Protein 7AED (pdb70)

Radius of gyration: 22.15 Å; Cα contacts (8 Å, |Δi|>4): 534; chains: 2; bounding box: 68×48×48 Å

B-factor: mean 45.4, std 14.19, range [24.75, 106.44]

Foldseek 3Di:
DWDDVVLVVQLVQLVFFFFWQPRSLVSQVVAADPQVSVVVVVVCVDCVNVVCTQFKGRKGWDDKDWAADRVQQKIKMKTKMWTKGHPDGPDCVPIDGGHIDIFIKIWGWDDDPNHTHTYDIDGDDDDD/DWDDPVLVVQLVQLVFFFFFQPRSLVSQVVQADPQVSVVVVVVCPPCVNVVCTQFKGRKGWDDKDWAADRVQQKIKMKTKMFTKGHPDGVDNPPIRGRHIDIFIKMWGWDCDDNHTHTYDIDGDDDDPPPDDDPPDDD

Secondary structure (DSSP, 8-state):
----HHHHHHHHHHHH-BSSTTTTHHHHGGGB-HHHHHHHHHHHTSHHHHTTTTTEEEEEEEEEEEEEETTTTEEEEEEEEEEEE-SBTTB-TTPEEEEEEEEEEEEEEEEETTEEEEEEEEE-B---/----HHHHHHHHHHHH-BSSTTTTHHHHGGGB-HHHHHHHHHHHTSHHHHTTTTTEEEEEEEEEEEEEETTTTEEEEEEEEEEEE-SBTTB-TT-EEEEEEEEEEEEEEEEETTEEEEEEEEE-B--TTTS--SSS--

Organism: Enterococcus faecalis (NCBI:txid1351)

Structure (mmCIF, N/CA/C/O backbone):
data_7AED
#
_entry.id   7AED
#
_cell.length_a   124.521
_cell.length_b   124.521
_cell.length_c   66.426
_cell.angle_alpha   90.000
_cell.angle_beta   90.000
_cell.angle_gamma   120.000
#
_symmetry.space_group_name_H-M   'H 3'
#
loop_
_entity.id
_entity.type
_entity.pdbx_description
1 polymer PrgL
2 non-polymer 2-[BIS-(2-HYDROXY-ETHYL)-AMINO]-2-HYDROXYMETHYL-PROPANE-1,3-DIOL
3 water water
#
loop_
_atom_site.group_PDB
_atom_site.id
_atom_site.type_symbol
_atom_site.label_atom_id
_atom_site.label_alt_id
_atom_site.label_comp_id
_atom_site.label_asym_id
_atom_site.label_entity_id
_atom_site.label_seq_id
_atom_site.pdbx_PDB_ins_code
_atom_site.Cartn_x
_atom_site.Cartn_y
_atom_site.Cartn_z
_atom_site.occupancy
_atom_site.B_iso_or_equiv
_atom_site.auth_seq_id
_atom_site.auth_comp_id
_atom_site.auth_asym_id
_atom_site.auth_atom_id
_atom_site.pdbx_PDB_model_num
ATOM 1 N N . GLU A 1 21 ? 12.308 67.288 28.355 1.00 70.38 52 GLU A N 1
ATOM 2 C CA . GLU A 1 21 ? 11.149 66.688 29.016 1.00 79.76 52 GLU A CA 1
ATOM 3 C C . GLU A 1 21 ? 11.534 66.071 30.362 1.00 73.37 52 GLU A C 1
ATOM 4 O O . GLU A 1 21 ? 11.255 66.634 31.421 1.00 70.79 52 GLU A O 1
ATOM 10 N N . GLU A 1 22 ? 12.157 64.901 30.307 1.00 68.31 53 GLU A N 1
ATOM 11 C CA . GLU A 1 22 ? 12.639 64.222 31.497 1.00 60.91 53 GLU A CA 1
ATOM 12 C C . GLU A 1 22 ? 14.101 64.577 31.738 1.00 55.28 53 GLU A C 1
ATOM 13 O O . GLU A 1 22 ? 14.873 64.754 30.790 1.00 51.80 53 GLU A O 1
ATOM 19 N N . LEU A 1 23 ? 14.476 64.689 33.009 1.00 49.10 54 LEU A N 1
ATOM 20 C CA . LEU A 1 23 ? 15.864 64.972 33.358 1.00 45.42 54 LEU A CA 1
ATOM 21 C C . LEU A 1 23 ? 16.697 63.709 33.179 1.00 43.68 54 LEU A C 1
ATOM 22 O O . LEU A 1 23 ? 16.327 62.640 33.670 1.00 48.27 54 LEU A O 1
ATOM 27 N N . THR A 1 24 ? 17.826 63.821 32.486 1.00 44.20 55 THR A N 1
ATOM 28 C CA . THR A 1 24 ? 18.605 62.640 32.152 1.00 40.03 55 THR A CA 1
ATOM 29 C C . THR A 1 24 ? 19.905 62.592 32.942 1.00 42.03 55 THR A C 1
ATOM 30 O O . THR A 1 24 ? 20.410 63.602 33.432 1.00 37.58 55 THR A O 1
ATOM 34 N N . THR A 1 25 ? 20.451 61.388 33.050 1.00 36.98 56 THR A N 1
ATOM 35 C CA . THR A 1 25 ? 21.719 61.231 33.747 1.00 40.08 56 THR A CA 1
ATOM 36 C C . THR A 1 25 ? 22.847 61.989 33.040 1.00 39.60 56 THR A C 1
ATOM 37 O O . THR A 1 25 ? 23.781 62.466 33.697 1.00 35.53 56 THR A O 1
ATOM 41 N N . SER A 1 26 ? 22.762 62.138 31.715 1.00 39.15 57 SER A N 1
ATOM 42 C CA . SER A 1 26 ? 23.778 62.894 30.984 1.00 36.16 57 SER A CA 1
ATOM 43 C C . SER A 1 26 ? 23.886 64.330 31.492 1.00 36.53 57 SER A C 1
ATOM 44 O O . SER A 1 26 ? 24.998 64.863 31.641 1.00 36.20 57 SER A O 1
ATOM 47 N N . THR A 1 27 ? 22.743 64.978 31.734 1.00 36.30 58 THR A N 1
ATOM 48 C CA . THR A 1 27 ? 22.753 66.335 32.276 1.00 36.30 58 THR A CA 1
ATOM 49 C C . THR A 1 27 ? 23.379 66.366 33.665 1.00 29.35 58 THR A C 1
ATOM 50 O O . THR A 1 27 ? 24.175 67.261 33.978 1.00 32.70 58 THR A O 1
ATOM 54 N N . VAL A 1 28 ? 23.019 65.412 34.517 1.00 31.97 59 VAL A N 1
ATOM 55 C CA . VAL A 1 28 ? 23.584 65.395 35.863 1.00 29.25 59 VAL A CA 1
ATOM 56 C C . VAL A 1 28 ? 25.097 65.202 35.801 1.00 30.25 59 VAL A C 1
ATOM 57 O O . VAL A 1 28 ? 25.854 65.897 36.485 1.00 29.82 59 VAL A O 1
ATOM 61 N N . LYS A 1 29 ? 25.555 64.250 34.977 1.00 29.87 60 LYS A N 1
ATOM 62 C CA . LYS A 1 29 ? 26.985 63.971 34.872 1.00 30.71 60 LYS A CA 1
ATOM 63 C C . LYS A 1 29 ? 27.774 65.199 34.421 1.00 29.78 60 LYS A C 1
ATOM 64 O O . LYS A 1 29 ? 28.866 65.453 34.935 1.00 29.55 60 LYS A O 1
ATOM 70 N N . LYS A 1 30 ? 27.246 65.966 33.456 1.00 30.16 61 LYS A N 1
ATOM 71 C CA . LYS A 1 30 ? 27.942 67.170 33.010 1.00 32.06 61 LYS A CA 1
ATOM 72 C C . LYS A 1 30 ? 28.136 68.148 34.164 1.00 30.62 61 LYS A C 1
ATOM 73 O O . LYS A 1 30 ? 29.201 68.763 34.300 1.00 29.93 61 LYS A O 1
ATOM 79 N N . PHE A 1 31 ? 27.126 68.278 35.022 1.00 27.90 62 PHE A N 1
ATOM 80 C CA . PHE A 1 31 ? 27.267 69.152 36.177 1.00 28.68 62 PHE A CA 1
ATOM 81 C C . PHE A 1 31 ? 28.301 68.611 37.164 1.00 28.20 62 PHE A C 1
ATOM 82 O O . PHE A 1 31 ? 29.147 69.370 37.662 1.00 29.65 62 PHE A O 1
ATOM 90 N N . LEU A 1 32 ? 28.245 67.309 37.469 1.00 27.55 63 LEU A N 1
ATOM 91 C CA . LEU A 1 32 ? 29.209 66.733 38.414 1.00 25.31 63 LEU A CA 1
ATOM 92 C C . LEU A 1 32 ? 30.637 66.911 37.920 1.00 29.33 63 LEU A C 1
ATOM 93 O O . LEU A 1 32 ? 31.549 67.174 38.713 1.00 27.61 63 LEU A O 1
ATOM 98 N N . ILE A 1 33 ? 30.862 66.742 36.615 1.00 27.95 64 ILE A N 1
ATOM 99 C CA . ILE A 1 33 ? 32.212 66.948 36.093 1.00 28.89 64 ILE A CA 1
ATOM 100 C C . ILE A 1 33 ? 32.668 68.385 36.344 1.00 27.11 64 ILE A C 1
ATOM 101 O O . ILE A 1 33 ? 33.792 68.625 36.812 1.00 28.05 64 ILE A O 1
ATOM 106 N N . ALA A 1 34 ? 31.807 69.362 36.041 1.00 28.73 65 ALA A N 1
ATOM 107 C CA . ALA A 1 34 ? 32.183 70.766 36.209 1.00 26.60 65 ALA A CA 1
ATOM 108 C C . ALA A 1 34 ? 32.351 71.131 37.679 1.00 27.02 65 ALA A C 1
ATOM 109 O O . ALA A 1 34 ? 33.201 71.961 38.028 1.00 27.80 65 ALA A O 1
ATOM 111 N N . TYR A 1 35 ? 31.503 70.567 38.542 1.00 27.30 66 TYR A N 1
ATOM 112 C CA . TYR A 1 35 ? 31.498 70.971 39.943 1.00 27.33 66 TYR A CA 1
ATOM 113 C C . TYR A 1 35 ? 32.649 70.346 40.729 1.00 27.33 66 TYR A C 1
ATOM 114 O O . TYR A 1 35 ? 33.164 70.974 41.662 1.00 28.20 66 TYR A O 1
ATOM 123 N N . TYR A 1 36 ? 33.068 69.130 40.375 1.00 26.25 67 TYR A N 1
ATOM 124 C CA . TYR A 1 36 ? 34.108 68.450 41.147 1.00 27.78 67 TYR A CA 1
ATOM 125 C C . TYR A 1 36 ? 35.497 68.534 40.536 1.00 30.41 67 TYR A C 1
ATOM 126 O O . TYR A 1 36 ? 36.476 68.224 41.231 1.00 30.52 67 TYR A O 1
ATOM 135 N N . THR A 1 37 ? 35.628 68.928 39.263 1.00 26.95 68 THR A N 1
ATOM 136 C CA . THR A 1 37 ? 36.925 68.913 38.587 1.00 27.98 68 THR A CA 1
ATOM 137 C C . THR A 1 37 ? 37.429 70.356 38.516 1.00 29.73 68 THR A C 1
ATOM 138 O O . THR A 1 37 ? 36.802 71.201 37.872 1.00 27.46 68 THR A O 1
ATOM 142 N N . LYS A 1 38 ? 38.529 70.653 39.213 1.00 27.62 69 LYS A N 1
ATOM 143 C CA . LYS A 1 38 ? 39.061 72.019 39.250 1.00 27.77 69 LYS A CA 1
ATOM 144 C C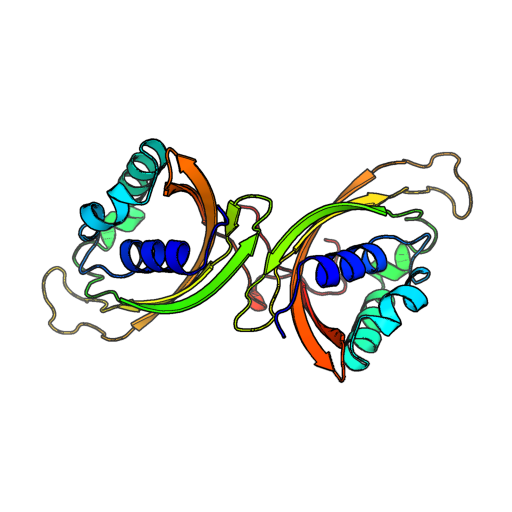 . LYS A 1 38 ? 40.535 72.009 39.636 1.00 29.03 69 LYS A C 1
ATOM 145 O O . LYS A 1 38 ? 40.980 71.164 40.420 1.00 28.88 69 LYS A O 1
ATOM 151 N N . LYS A 1 39 ? 41.277 73.000 39.124 1.00 27.15 70 LYS A N 1
ATOM 152 C CA . LYS A 1 39 ? 42.695 73.115 39.474 1.00 26.29 70 LYS A CA 1
ATOM 153 C C . LYS A 1 39 ? 42.896 73.673 40.876 1.00 30.01 70 LYS A C 1
ATOM 154 O O . LYS A 1 39 ? 43.905 73.377 41.527 1.00 30.16 70 LYS A O 1
ATOM 160 N N . ASP A 1 40 ? 41.945 74.465 41.352 1.00 29.81 71 ASP A N 1
ATOM 161 C CA . ASP A 1 40 ? 42.085 75.207 42.602 1.00 30.40 71 ASP A CA 1
ATOM 162 C C . ASP A 1 40 ? 40.712 75.779 42.915 1.00 34.15 71 ASP A C 1
ATOM 163 O O . ASP A 1 40 ? 39.843 75.836 42.040 1.00 30.32 71 ASP A O 1
ATOM 168 N N . LEU A 1 41 ? 40.525 76.208 44.162 1.00 31.31 72 LEU A N 1
ATOM 169 C CA . LEU A 1 41 ? 39.252 76.821 44.539 1.00 32.74 72 LEU A CA 1
ATOM 170 C C . LEU A 1 41 ? 38.887 77.962 43.590 1.00 33.26 72 LEU A C 1
ATOM 171 O O . LEU A 1 41 ? 39.676 78.888 43.372 1.00 32.57 72 LEU A O 1
ATOM 176 N N . GLY A 1 42 ? 37.687 77.878 43.011 1.00 32.27 73 GLY A N 1
ATOM 177 C CA . GLY A 1 42 ? 37.177 78.932 42.152 1.00 27.90 73 GLY A CA 1
ATOM 178 C C . GLY A 1 42 ? 37.527 78.812 40.676 1.00 32.79 73 GLY A C 1
ATOM 179 O O . GLY A 1 42 ? 36.916 79.509 39.855 1.00 31.54 73 GLY A O 1
ATOM 180 N N . GLU A 1 43 ? 38.487 77.957 40.315 1.00 29.28 74 GLU A N 1
ATOM 181 C CA . GLU A 1 43 ? 38.924 77.845 38.924 1.00 31.48 74 GLU A CA 1
ATOM 182 C C . GLU A 1 43 ? 37.845 77.247 38.016 1.00 28.58 74 GLU A C 1
ATOM 183 O O . GLU A 1 43 ? 37.912 77.431 36.793 1.00 31.76 74 GLU A O 1
ATOM 189 N N . ASN A 1 44 ? 36.854 76.557 38.572 1.00 28.05 75 ASN A N 1
ATOM 190 C CA . ASN A 1 44 ? 35.788 75.952 37.783 1.00 27.71 75 ASN A CA 1
ATOM 191 C C . ASN A 1 44 ? 34.522 76.812 37.703 1.00 26.89 75 ASN A C 1
ATOM 192 O O . ASN A 1 44 ? 33.528 76.364 37.115 1.00 28.11 75 ASN A O 1
ATOM 197 N N . ARG A 1 45 ? 34.521 78.018 38.286 1.00 26.30 76 ARG A N 1
ATOM 198 C CA . ARG A 1 45 ? 33.303 78.839 38.284 1.00 27.85 76 ARG A CA 1
ATOM 199 C C . ARG A 1 45 ? 32.771 79.056 36.876 1.00 28.50 76 ARG A C 1
ATOM 200 O O . ARG A 1 45 ? 31.559 79.004 36.646 1.00 29.50 76 ARG A O 1
ATOM 208 N N . ASN A 1 46 ? 33.665 79.313 35.920 1.00 27.82 77 ASN A N 1
ATOM 209 C CA . ASN A 1 46 ? 33.196 79.595 34.574 1.00 26.74 77 ASN A CA 1
ATOM 210 C C . ASN A 1 46 ? 32.581 78.372 33.908 1.00 30.16 77 ASN A C 1
ATOM 211 O O . ASN A 1 46 ? 31.786 78.521 32.969 1.00 28.72 77 ASN A O 1
ATOM 216 N N . ARG A 1 47 ? 32.943 77.166 34.348 1.00 28.82 78 ARG A N 1
ATOM 217 C CA . ARG A 1 47 ? 32.398 75.948 33.752 1.00 25.16 78 ARG A CA 1
ATOM 218 C C . ARG A 1 47 ? 31.113 75.486 34.438 1.00 29.13 78 ARG A C 1
ATOM 219 O O . ARG A 1 47 ? 30.257 74.879 33.786 1.00 29.38 78 ARG A O 1
ATOM 227 N N . TYR A 1 48 ? 30.917 75.780 35.723 1.00 26.67 79 TYR A N 1
ATOM 228 C CA . TYR A 1 48 ? 29.613 75.429 36.264 1.00 28.94 79 TYR A CA 1
ATOM 229 C C . TYR A 1 48 ? 28.589 76.550 36.131 1.00 31.11 79 TYR A C 1
ATOM 230 O O . TYR A 1 48 ? 27.385 76.268 36.203 1.00 29.89 79 TYR A O 1
ATOM 239 N N . GLU A 1 49 ? 29.015 77.778 35.856 1.00 30.15 80 GLU A N 1
ATOM 240 C CA . GLU A 1 49 ? 28.055 78.878 35.708 1.00 29.93 80 GLU A CA 1
ATOM 241 C C . GLU A 1 49 ? 26.950 78.596 34.691 1.00 33.17 80 GLU A C 1
ATOM 242 O O . GLU A 1 49 ? 25.774 78.823 35.023 1.00 30.76 80 GLU A O 1
ATOM 248 N N . PRO A 1 50 ? 27.228 78.090 33.478 1.00 30.87 81 PRO A N 1
ATOM 249 C CA . PRO A 1 50 ? 26.131 77.823 32.519 1.00 32.96 81 PRO A CA 1
ATOM 250 C C . PRO A 1 50 ? 25.215 76.667 32.914 1.00 32.49 81 PRO A C 1
ATOM 251 O O . PRO A 1 50 ? 24.195 76.442 32.236 1.00 33.88 81 PRO A O 1
ATOM 255 N N . LEU A 1 51 ? 25.541 75.910 33.962 1.00 30.98 82 LEU A N 1
ATOM 256 C CA . LEU A 1 51 ? 24.811 74.703 34.323 1.00 28.30 82 LEU A CA 1
ATOM 257 C C . LEU A 1 51 ? 23.930 74.890 35.549 1.00 28.67 82 LEU A C 1
ATOM 258 O O . LEU A 1 51 ? 23.277 73.927 35.979 1.00 31.05 82 LEU A O 1
ATOM 263 N N . VAL A 1 52 ? 23.899 76.094 36.125 1.00 29.65 83 VAL A N 1
ATOM 264 C CA . VAL A 1 52 ? 23.190 76.369 37.366 1.00 29.84 83 VAL A CA 1
ATOM 265 C C . VAL A 1 52 ? 22.388 77.657 37.192 1.00 30.77 83 VAL A C 1
ATOM 266 O O . VAL A 1 52 ? 22.696 78.498 36.344 1.00 30.88 83 VAL A O 1
ATOM 270 N N . THR A 1 53 ? 21.347 77.808 38.010 1.00 30.78 84 THR A N 1
ATOM 271 C CA . THR A 1 53 ? 20.602 79.061 37.996 1.00 33.73 84 THR A CA 1
ATOM 272 C C . THR A 1 53 ? 21.455 80.191 38.576 1.00 36.20 84 THR A C 1
ATOM 273 O O . THR A 1 53 ? 22.479 79.960 39.221 1.00 32.99 84 THR A O 1
ATOM 277 N N . SER A 1 54 ? 21.020 81.438 38.342 1.00 32.60 85 SER A N 1
ATOM 278 C CA . SER A 1 54 ? 21.753 82.576 38.902 1.00 35.53 85 SER A CA 1
ATOM 279 C C . SER A 1 54 ? 21.794 82.516 40.422 1.00 32.33 85 SER A C 1
ATOM 280 O O . SER A 1 54 ? 22.830 82.800 41.034 1.00 33.96 85 SER A O 1
ATOM 283 N N . ALA A 1 55 ? 20.673 82.161 41.049 1.00 32.55 86 ALA A N 1
ATOM 284 C CA . ALA A 1 55 ? 20.653 82.031 42.502 1.00 34.76 86 ALA A CA 1
ATOM 285 C C . ALA A 1 55 ? 21.638 80.969 42.976 1.00 33.00 86 ALA A C 1
ATOM 286 O O . ALA A 1 55 ? 22.395 81.190 43.931 1.00 31.23 86 ALA A O 1
ATOM 288 N N . MET A 1 56 ? 21.607 79.790 42.349 1.00 31.11 87 MET A N 1
ATOM 289 C CA . MET A 1 56 ? 22.535 78.725 42.722 1.00 31.36 87 MET A CA 1
ATOM 290 C C . MET A 1 56 ? 23.991 79.145 42.538 1.00 32.21 87 MET A C 1
ATOM 291 O O . MET A 1 56 ? 24.854 78.794 43.356 1.00 29.80 87 MET A O 1
ATOM 296 N N . TYR A 1 57 ? 24.296 79.865 41.458 1.00 29.27 88 TYR A N 1
ATOM 297 C CA . TYR A 1 57 ? 25.673 80.299 41.240 1.00 30.97 88 TYR A CA 1
ATOM 298 C C . TYR A 1 57 ? 26.136 81.198 42.379 1.00 35.09 88 TYR A C 1
ATOM 299 O O . TYR A 1 57 ? 27.211 80.999 42.956 1.00 29.78 88 TYR A O 1
ATOM 308 N N . ASN A 1 58 ? 25.312 82.183 42.739 1.00 29.87 89 ASN A N 1
ATOM 309 C CA . ASN A 1 58 ? 25.676 83.074 43.836 1.00 32.61 89 ASN A CA 1
ATOM 310 C C . ASN A 1 58 ? 25.866 82.307 45.132 1.00 30.05 89 ASN A C 1
ATOM 311 O O . ASN A 1 58 ? 26.753 82.635 45.933 1.00 34.48 89 ASN A O 1
ATOM 316 N N . GLU A 1 59 ? 25.011 81.310 45.378 1.00 29.56 90 GLU A N 1
ATOM 317 C CA . GLU A 1 59 ? 25.131 80.508 46.584 1.00 31.62 90 GLU A CA 1
ATOM 318 C C . GLU A 1 59 ? 26.420 79.694 46.586 1.00 32.94 90 GLU A C 1
ATOM 319 O O . GLU A 1 59 ? 27.077 79.575 47.628 1.00 31.95 90 GLU A O 1
ATOM 325 N N . LEU A 1 60 ? 26.800 79.130 45.435 1.00 30.85 91 LEU A N 1
ATOM 326 C CA . LEU A 1 60 ? 28.023 78.328 45.379 1.00 29.95 91 LEU A CA 1
ATOM 327 C C . LEU A 1 60 ? 29.245 79.193 45.606 1.00 32.07 91 LEU A C 1
ATOM 328 O O . LEU A 1 60 ? 30.165 78.801 46.336 1.00 30.62 91 LEU A O 1
ATOM 333 N N . VAL A 1 61 ? 29.265 80.382 45.002 1.00 29.00 92 VAL A N 1
ATOM 334 C CA . VAL A 1 61 ? 30.382 81.296 45.190 1.00 33.36 92 VAL A CA 1
ATOM 335 C C . VAL A 1 61 ? 30.484 81.726 46.648 1.00 36.17 92 VAL A C 1
ATOM 336 O O . VAL A 1 61 ? 31.586 81.843 47.201 1.00 32.50 92 VAL A O 1
ATOM 340 N N . ASN A 1 62 ? 29.343 81.961 47.300 1.00 34.43 93 ASN A N 1
ATOM 341 C CA . ASN A 1 62 ? 29.386 82.354 48.708 1.00 33.82 93 ASN A CA 1
ATOM 342 C C . ASN A 1 62 ? 29.874 81.211 49.604 1.00 36.41 93 ASN A C 1
ATOM 343 O O . ASN A 1 62 ? 30.537 81.463 50.620 1.00 32.55 93 ASN A O 1
ATOM 348 N N . VAL A 1 63 ? 29.574 79.955 49.250 1.00 31.94 94 VAL A N 1
ATOM 349 C CA . VAL A 1 63 ? 30.145 78.840 49.997 1.00 32.39 94 VAL A CA 1
ATOM 350 C C . VAL A 1 63 ? 31.661 78.810 49.833 1.00 31.48 94 VAL A C 1
ATOM 351 O O . VAL A 1 63 ? 32.397 78.548 50.796 1.00 30.77 94 VAL A O 1
ATOM 355 N N . GLU A 1 64 ? 32.151 79.045 48.607 1.00 29.58 95 GLU A N 1
ATOM 356 C CA . GLU A 1 64 ? 33.598 79.077 48.365 1.00 27.94 95 GLU A CA 1
ATOM 357 C C . GLU A 1 64 ? 34.295 80.150 49.188 1.00 31.87 95 GLU A C 1
ATOM 358 O O . GLU A 1 64 ? 35.469 79.995 49.547 1.00 31.34 95 GLU A O 1
ATOM 364 N N . LYS A 1 65 ? 33.597 81.234 49.505 1.00 29.47 96 LYS A N 1
ATOM 365 C CA . LYS A 1 65 ? 34.191 82.311 50.285 1.00 31.13 96 LYS A CA 1
ATOM 366 C C . LYS A 1 65 ? 34.230 82.041 51.790 1.00 32.76 96 LYS A C 1
ATOM 367 O O . LYS A 1 65 ? 34.807 82.861 52.531 1.00 31.54 96 LYS A O 1
ATOM 373 N N . GLN A 1 66 ? 33.655 80.931 52.262 1.00 30.86 97 GLN A N 1
ATOM 374 C CA . GLN A 1 66 ? 33.689 80.615 53.686 1.00 31.80 97 GLN A CA 1
ATOM 375 C C . GLN A 1 66 ? 35.118 80.269 54.108 1.00 31.93 97 GLN A C 1
ATOM 376 O O . GLN A 1 66 ? 35.868 79.681 53.323 1.00 30.19 97 GLN A O 1
ATOM 382 N N . PRO A 1 67 ? 35.525 80.629 55.333 1.00 29.26 98 PRO A N 1
ATOM 383 C CA . PRO A 1 67 ? 36.896 80.315 55.784 1.00 32.97 98 PRO A CA 1
ATOM 384 C C . PRO A 1 67 ? 37.353 78.876 55.581 1.00 29.10 98 PRO A C 1
ATOM 385 O O . PRO A 1 67 ? 38.519 78.670 55.207 1.00 31.76 98 PRO A O 1
ATOM 389 N N . VAL A 1 68 ? 36.505 77.872 55.846 1.00 28.95 99 VAL A N 1
ATOM 390 C CA . VAL A 1 68 ? 36.983 76.488 55.765 1.00 29.66 99 VAL A CA 1
ATOM 391 C C . VAL A 1 68 ? 37.451 76.172 54.347 1.00 32.33 99 VAL A C 1
ATOM 392 O O . VAL A 1 68 ? 38.348 75.342 54.147 1.00 33.35 99 VAL A O 1
ATOM 396 N N . ASN A 1 69 ? 36.890 76.850 53.345 1.00 29.77 100 ASN A N 1
ATOM 397 C CA . ASN A 1 69 ? 37.314 76.636 51.966 1.00 29.31 100 ASN A CA 1
ATOM 398 C C . ASN A 1 69 ? 38.441 77.568 51.550 1.00 29.76 100 ASN A C 1
ATOM 399 O O . ASN A 1 69 ? 39.412 77.123 50.911 1.00 32.13 100 ASN A O 1
ATOM 404 N N . GLN A 1 70 ? 38.337 78.857 51.901 1.00 26.72 101 GLN A N 1
ATOM 405 C CA . GLN A 1 70 ? 39.394 79.807 51.577 1.00 26.34 101 GLN A CA 1
ATOM 406 C C . GLN A 1 70 ? 40.719 79.375 52.184 1.00 29.54 101 GLN A C 1
ATOM 407 O O . GLN A 1 70 ? 41.773 79.596 51.586 1.00 30.81 101 GLN A O 1
ATOM 413 N N . ALA A 1 71 ? 40.672 78.727 53.349 1.00 28.47 102 ALA A N 1
ATOM 414 C CA . ALA A 1 71 ? 41.907 78.356 54.043 1.00 27.19 102 ALA A CA 1
ATOM 415 C C . ALA A 1 71 ? 42.804 77.503 53.172 1.00 31.40 102 ALA A C 1
ATOM 416 O O . ALA A 1 71 ? 44.029 77.606 53.254 1.00 28.32 102 ALA A O 1
ATOM 418 N N . TYR A 1 72 ? 42.221 76.649 52.332 1.00 28.04 103 TYR A N 1
ATOM 419 C CA . TYR A 1 72 ? 43.030 75.695 51.584 1.00 30.84 103 TYR A CA 1
ATOM 420 C C . TYR A 1 72 ? 43.218 76.088 50.126 1.00 32.45 103 TYR A C 1
ATOM 421 O O . TYR A 1 72 ? 43.706 75.268 49.336 1.00 29.84 103 TYR A O 1
ATOM 430 N N . LYS A 1 73 ? 42.860 77.315 49.756 1.00 28.51 104 LYS A N 1
ATOM 431 C CA . LYS A 1 73 ? 43.105 77.769 48.394 1.00 30.51 104 LYS A CA 1
ATOM 432 C C . LYS A 1 73 ? 44.605 77.754 48.130 1.00 32.59 104 LYS A C 1
ATOM 433 O O . LYS A 1 73 ? 45.395 78.296 48.911 1.00 33.52 104 LYS A O 1
ATOM 439 N N . GLY A 1 74 ? 45.005 77.086 47.049 1.00 32.52 105 GLY A N 1
ATOM 440 C CA . GLY A 1 74 ? 46.409 76.913 46.737 1.00 33.25 105 GLY A CA 1
ATOM 441 C C . GLY A 1 74 ? 47.058 75.715 47.396 1.00 36.64 105 GLY A C 1
ATOM 442 O O . GLY A 1 74 ? 48.193 75.365 47.034 1.00 32.88 105 GLY A O 1
ATOM 443 N N . TYR A 1 75 ? 46.380 75.075 48.349 1.00 28.88 106 TYR A N 1
ATOM 444 C CA . TYR A 1 75 ? 46.920 73.916 49.057 1.00 31.10 106 TYR A CA 1
ATOM 445 C C . TYR A 1 75 ? 46.225 72.618 48.704 1.00 34.19 106 TYR A C 1
ATOM 446 O O . TYR A 1 75 ? 46.852 71.564 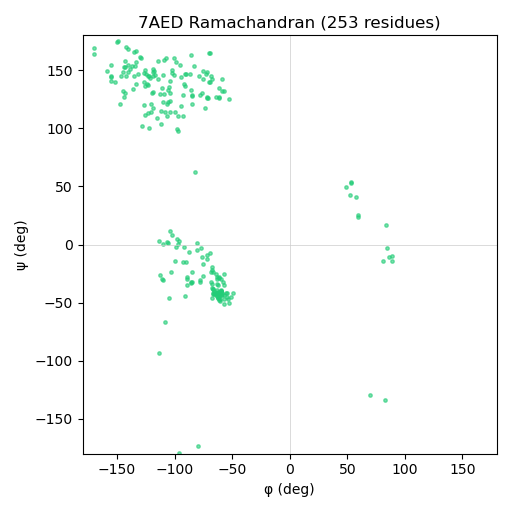48.771 1.00 37.81 106 TYR A O 1
ATOM 455 N N . VAL A 1 76 ? 44.943 72.660 48.364 1.00 27.72 107 VAL A N 1
ATOM 456 C CA . VAL A 1 76 ? 44.234 71.498 47.847 1.00 28.13 107 VAL A CA 1
ATOM 457 C C . VAL A 1 76 ? 43.932 71.827 46.396 1.00 31.93 107 VAL A C 1
ATOM 458 O O . VAL A 1 76 ? 43.206 72.790 46.111 1.00 31.99 107 VAL A O 1
ATOM 462 N N . VAL A 1 77 ? 44.534 71.074 45.474 1.00 29.63 108 VAL A N 1
ATOM 463 C CA . VAL A 1 77 ? 44.613 71.470 44.072 1.00 27.96 108 VAL A CA 1
ATOM 464 C C . VAL A 1 77 ? 44.413 70.241 43.198 1.00 29.02 108 VAL A C 1
ATOM 465 O O . VAL A 1 77 ? 44.433 69.105 43.667 1.00 29.70 108 VAL A O 1
ATOM 469 N N . ASN A 1 78 ? 44.214 70.498 41.903 1.00 29.10 109 ASN A N 1
ATOM 470 C CA . ASN A 1 78 ? 44.177 69.453 40.882 1.00 28.27 109 ASN A CA 1
ATOM 471 C C . ASN A 1 78 ? 43.183 68.351 41.242 1.00 28.13 109 ASN A C 1
ATOM 472 O O . ASN A 1 78 ? 43.502 67.158 41.263 1.00 30.81 109 ASN A O 1
ATOM 477 N N . GLN A 1 79 ? 41.954 68.776 41.498 1.00 28.39 110 GLN A N 1
ATOM 478 C CA . GLN A 1 79 ? 40.882 67.890 41.918 1.00 27.14 110 GLN A CA 1
ATOM 479 C C . GLN A 1 79 ? 40.121 67.370 40.706 1.00 30.63 110 GLN A C 1
ATOM 480 O O . GLN A 1 79 ? 39.827 68.123 39.782 1.00 28.74 110 GLN A O 1
ATOM 486 N N . VAL A 1 80 ? 39.812 66.078 40.701 1.00 26.22 111 VAL A N 1
ATOM 487 C CA . VAL A 1 80 ? 39.095 65.473 39.586 1.00 26.48 111 VAL A CA 1
ATOM 488 C C . VAL A 1 80 ? 37.959 64.603 40.110 1.00 28.97 111 VAL A C 1
ATOM 489 O O . VAL A 1 80 ? 38.126 63.853 41.080 1.00 31.61 111 VAL A O 1
ATOM 493 N N . LEU A 1 81 ? 36.800 64.689 39.453 1.00 26.87 112 LEU A N 1
ATOM 494 C CA . LEU A 1 81 ? 35.748 63.706 39.691 1.00 27.05 112 LEU A CA 1
ATOM 495 C C . LEU A 1 81 ? 36.257 62.292 39.415 1.00 32.03 112 LEU A C 1
ATOM 496 O O . LEU A 1 81 ? 36.870 62.035 38.379 1.00 30.95 112 LEU A O 1
ATOM 501 N N . ASP A 1 82 ? 35.999 61.367 40.345 1.00 30.13 113 ASP A N 1
ATOM 502 C CA . ASP A 1 82 ? 36.517 59.998 40.251 1.00 31.73 113 ASP A CA 1
ATOM 503 C C . ASP A 1 82 ? 35.406 59.008 39.933 1.00 38.23 113 ASP A C 1
ATOM 504 O O . ASP A 1 82 ? 35.405 58.401 38.854 1.00 39.25 113 ASP A O 1
ATOM 509 N N . THR A 1 83 ? 34.457 58.803 40.851 1.00 33.45 114 THR A N 1
ATOM 510 C CA . THR A 1 83 ? 33.308 57.940 40.630 1.00 36.01 114 THR A CA 1
ATOM 511 C C . THR A 1 83 ? 32.032 58.683 41.021 1.00 34.06 114 THR A C 1
ATOM 512 O O . THR A 1 83 ? 32.053 59.671 41.759 1.00 34.57 114 THR A O 1
ATOM 516 N N . TYR A 1 84 ? 30.903 58.185 40.524 1.00 33.77 115 TYR A N 1
ATOM 517 C CA . TYR A 1 84 ? 29.629 58.819 40.831 1.00 31.23 115 TYR A CA 1
ATOM 518 C C . TYR A 1 84 ? 28.514 57.793 40.700 1.00 37.45 115 TYR A C 1
ATOM 519 O O . TYR A 1 84 ? 28.572 56.909 39.838 1.00 36.73 115 TYR A O 1
ATOM 528 N N . LYS A 1 85 ? 27.516 57.920 41.572 1.00 33.17 116 LYS A N 1
ATOM 529 C CA . LYS A 1 85 ? 26.224 57.267 41.427 1.00 34.88 116 LYS A CA 1
ATOM 530 C C . LYS A 1 85 ? 25.158 58.347 41.324 1.00 34.99 116 LYS A C 1
ATOM 531 O O . LYS A 1 85 ? 25.130 59.274 42.140 1.00 34.93 116 LYS A O 1
ATOM 537 N N . ILE A 1 86 ? 24.283 58.230 40.332 1.00 31.76 117 ILE A N 1
ATOM 538 C CA . ILE A 1 86 ? 23.279 59.255 40.051 1.00 30.67 117 ILE A CA 1
ATOM 539 C C . ILE A 1 86 ? 21.901 58.627 40.220 1.00 35.15 117 ILE A C 1
ATOM 540 O O . ILE A 1 86 ? 21.545 57.694 39.485 1.00 35.31 117 ILE A O 1
ATOM 545 N N . TYR A 1 87 ? 21.125 59.142 41.181 1.00 31.57 118 TYR A N 1
ATOM 546 C CA . TYR A 1 87 ? 19.798 58.604 41.502 1.00 32.29 118 TYR A CA 1
ATOM 547 C C . TYR A 1 87 ? 18.770 59.669 41.166 1.00 31.48 118 TYR A C 1
ATOM 548 O O . TYR A 1 87 ? 18.662 60.670 41.883 1.00 33.67 118 TYR A O 1
ATOM 557 N N . ILE A 1 88 ? 17.990 59.454 40.104 1.00 30.60 119 ILE A N 1
ATOM 558 C CA . ILE A 1 88 ? 17.083 60.478 39.590 1.00 34.28 119 ILE A CA 1
ATOM 559 C C . ILE A 1 88 ? 15.642 60.165 39.984 1.00 33.96 119 ILE A C 1
ATOM 560 O O . ILE A 1 88 ? 15.163 59.038 39.783 1.00 34.22 119 ILE A O 1
ATOM 565 N N . ASP A 1 89 ? 14.958 61.175 40.546 1.00 36.04 120 ASP A N 1
ATOM 566 C CA . ASP A 1 89 ? 13.510 61.174 40.779 1.00 37.47 120 ASP A CA 1
ATOM 567 C C . ASP A 1 89 ? 12.886 61.939 39.615 1.00 36.96 120 ASP A C 1
ATOM 568 O O . ASP A 1 89 ? 12.888 63.174 39.597 1.00 40.58 120 ASP A O 1
ATOM 573 N N . THR A 1 90 ? 12.372 61.206 38.626 1.00 38.75 121 THR A N 1
ATOM 574 C CA . THR A 1 90 ? 11.891 61.857 37.410 1.00 43.87 121 THR A CA 1
ATOM 575 C C . THR A 1 90 ? 10.591 62.629 37.615 1.00 49.55 121 THR A C 1
ATOM 576 O O . THR A 1 90 ? 10.226 63.427 36.744 1.00 49.61 121 THR A O 1
ATOM 580 N N . GLU A 1 91 ? 9.904 62.448 38.745 1.00 46.58 122 GLU A N 1
ATOM 581 C CA . GLU A 1 91 ? 8.645 63.156 38.949 1.00 47.50 122 GLU A CA 1
ATOM 582 C C . GLU A 1 91 ? 8.830 64.564 39.506 1.00 50.36 122 GLU A C 1
ATOM 583 O O . GLU A 1 91 ? 7.975 65.423 39.277 1.00 49.74 122 GLU A O 1
ATOM 589 N N A ASN A 1 92 ? 9.931 64.813 40.224 0.31 43.67 123 ASN A N 1
ATOM 590 N N B ASN A 1 92 ? 9.917 64.846 40.225 0.69 43.62 123 ASN A N 1
ATOM 591 C CA A ASN A 1 92 ? 10.195 66.105 40.843 0.31 44.10 123 ASN A CA 1
ATOM 592 C CA B ASN A 1 92 ? 10.118 66.205 40.714 0.69 44.00 123 ASN A CA 1
ATOM 593 C C A ASN A 1 92 ? 11.470 66.777 40.350 0.31 43.28 123 ASN A C 1
ATOM 594 C C B ASN A 1 92 ? 11.486 66.777 40.360 0.69 43.26 123 ASN A C 1
ATOM 595 O O A ASN A 1 92 ? 11.779 67.882 40.810 0.31 43.12 123 ASN A O 1
ATOM 596 O O B ASN A 1 92 ? 11.879 67.797 40.936 0.69 43.15 123 ASN A O 1
ATOM 605 N N . ASN A 1 93 ? 12.215 66.149 39.438 1.00 40.03 124 ASN A N 1
ATOM 606 C CA . ASN A 1 93 ? 13.507 66.659 38.965 1.00 40.78 124 ASN A CA 1
ATOM 607 C C . ASN A 1 93 ? 14.501 66.838 40.108 1.00 41.22 124 ASN A C 1
ATOM 608 O O . ASN A 1 93 ? 15.346 67.739 40.073 1.00 38.12 124 ASN A O 1
ATOM 613 N N . GLU A 1 94 ? 14.393 66.007 41.140 1.00 38.30 125 GLU A N 1
ATOM 614 C CA . GLU A 1 94 ? 15.376 65.966 42.209 1.00 39.21 125 GLU A CA 1
ATOM 615 C C . GLU A 1 94 ? 16.300 64.780 41.984 1.00 36.80 125 GLU A C 1
ATOM 616 O O . GLU A 1 94 ? 15.887 63.738 41.464 1.00 37.44 125 GLU A O 1
ATOM 622 N N . VAL A 1 95 ? 17.570 64.957 42.351 1.00 33.11 126 VAL A N 1
ATOM 623 C CA . VAL A 1 95 ? 18.598 63.949 42.130 1.00 30.93 126 VAL A CA 1
ATOM 624 C C . VAL A 1 95 ? 19.419 63.800 43.401 1.00 32.23 126 VAL A C 1
ATOM 625 O O . VAL A 1 95 ? 19.780 64.796 44.039 1.00 38.43 126 VAL A O 1
ATOM 629 N N A ILE A 1 96 ? 19.765 62.567 43.744 0.40 30.63 127 ILE A N 1
ATOM 630 N N B ILE A 1 96 ? 19.704 62.558 43.771 0.60 30.41 127 ILE A N 1
ATOM 631 C CA A ILE A 1 96 ? 20.728 62.300 44.805 0.40 32.00 127 ILE A CA 1
ATOM 632 C CA B ILE A 1 96 ? 20.724 62.252 44.767 0.60 31.98 127 ILE A CA 1
ATOM 633 C C A ILE A 1 96 ? 21.980 61.718 44.162 0.40 33.75 127 ILE A C 1
ATOM 634 C C B ILE A 1 96 ? 21.975 61.820 44.022 0.60 33.87 127 ILE A C 1
ATOM 635 O O A ILE A 1 96 ? 21.899 60.762 43.382 0.40 32.80 127 ILE A O 1
ATOM 636 O O B ILE A 1 96 ? 21.899 61.052 43.054 0.60 31.94 127 ILE A O 1
ATOM 645 N N . VAL A 1 97 ? 23.127 62.328 44.445 1.00 34.13 128 VAL A N 1
ATOM 646 C CA . VAL A 1 97 ? 24.388 61.935 43.833 1.00 31.53 128 VAL A CA 1
ATOM 647 C C . VAL A 1 97 ? 25.328 61.482 44.931 1.00 30.30 128 VAL A C 1
ATOM 648 O O . VAL A 1 97 ? 25.369 62.078 46.013 1.00 31.36 128 VAL A O 1
ATOM 652 N N . ASP A 1 98 ? 26.057 60.404 44.663 1.00 30.02 129 ASP A N 1
ATOM 653 C CA . ASP A 1 98 ? 27.052 59.874 45.586 1.00 31.26 129 ASP A CA 1
ATOM 654 C C . ASP A 1 98 ? 28.370 59.838 44.824 1.00 34.53 129 ASP A C 1
ATOM 655 O O . ASP A 1 98 ? 28.501 59.089 43.856 1.00 34.47 129 ASP A O 1
ATOM 660 N N . VAL A 1 99 ? 29.330 60.660 45.244 1.00 32.09 130 VAL A N 1
ATOM 661 C CA . VAL A 1 99 ? 30.506 60.946 44.433 1.00 30.29 130 VAL A CA 1
ATOM 662 C C . VAL A 1 99 ? 31.781 60.640 45.211 1.00 33.53 130 VAL A C 1
ATOM 663 O O . VAL A 1 99 ? 31.859 60.853 46.423 1.00 33.44 130 VAL A O 1
ATOM 667 N N . THR A 1 100 ? 32.810 60.187 44.503 1.00 32.21 131 THR A N 1
ATOM 668 C CA . THR A 1 100 ? 34.155 60.301 45.045 1.00 27.73 131 THR A CA 1
ATOM 669 C C . THR A 1 100 ? 34.976 61.193 44.133 1.00 30.26 131 THR A C 1
ATOM 670 O O . THR A 1 100 ? 34.711 61.287 42.935 1.00 30.40 131 THR A O 1
ATOM 674 N N . TYR A 1 101 ? 35.926 61.893 44.730 1.00 28.35 132 TYR A N 1
ATOM 675 C CA . TYR A 1 101 ? 36.825 62.756 43.972 1.00 29.69 132 TYR A CA 1
ATOM 676 C C . TYR A 1 101 ? 38.213 62.693 44.590 1.00 31.83 132 TYR A C 1
ATOM 677 O O . TYR A 1 101 ? 38.364 62.436 45.786 1.00 33.59 132 TYR A O 1
ATOM 686 N N . LYS A 1 102 ? 39.227 62.938 43.761 1.00 29.54 133 LYS A N 1
ATOM 687 C CA . LYS A 1 102 ? 40.629 62.830 44.153 1.00 31.36 133 LYS A CA 1
ATOM 688 C C . LYS A 1 102 ? 41.298 64.190 44.008 1.00 34.23 133 LYS A C 1
ATOM 689 O O . LYS A 1 102 ? 40.958 64.958 43.111 1.00 31.35 133 LYS A O 1
ATOM 695 N N . ASN A 1 103 ? 42.241 64.510 44.896 1.00 27.62 134 ASN A N 1
ATOM 696 C CA . ASN A 1 103 ? 42.962 65.765 44.748 1.00 27.24 134 ASN A CA 1
ATOM 697 C C . ASN A 1 103 ? 44.374 65.612 45.313 1.00 31.29 134 ASN A C 1
ATOM 698 O O . ASN A 1 103 ? 44.740 64.574 45.866 1.00 31.02 134 ASN A O 1
ATOM 703 N N . THR A 1 104 ? 45.169 66.657 45.122 1.00 30.01 135 THR A N 1
ATOM 704 C CA . THR A 1 104 ? 46.514 66.763 45.670 1.00 29.40 135 THR A CA 1
ATOM 705 C C . THR A 1 104 ? 46.494 67.724 46.844 1.00 32.14 135 THR A C 1
ATOM 706 O O . THR A 1 104 ? 45.902 68.803 46.751 1.00 31.45 135 THR A O 1
ATOM 710 N N . GLN A 1 105 ? 47.152 67.346 47.936 1.00 31.38 136 GLN A N 1
ATOM 711 C CA . GLN A 1 105 ? 47.351 68.245 49.068 1.00 33.22 136 GLN A CA 1
ATOM 712 C C . GLN A 1 105 ? 48.807 68.696 49.083 1.00 37.02 136 GLN A C 1
ATOM 713 O O . GLN A 1 105 ? 49.707 67.896 49.383 1.00 36.25 136 GLN A O 1
ATOM 719 N N . ARG A 1 106 ? 49.038 69.970 48.782 1.00 30.34 137 ARG A N 1
ATOM 720 C CA . ARG A 1 106 ? 50.387 70.523 48.808 1.00 32.55 137 ARG A CA 1
ATOM 721 C C . ARG A 1 106 ? 50.724 71.010 50.207 1.00 40.12 137 ARG A C 1
ATOM 722 O O . ARG A 1 106 ? 49.858 71.498 50.939 1.00 36.06 137 ARG A O 1
ATOM 730 N N . THR A 1 107 ? 52.000 70.884 50.568 1.00 35.14 138 THR A N 1
ATOM 731 C CA . THR A 1 107 ? 52.481 71.520 51.790 1.00 33.67 138 THR A CA 1
ATOM 732 C C . THR A 1 107 ? 52.880 72.966 51.551 1.00 35.73 138 THR A C 1
ATOM 733 O O . THR A 1 107 ? 52.719 73.800 52.449 1.00 35.78 138 THR A O 1
ATOM 737 N N . LYS A 1 108 ? 53.389 73.292 50.356 1.00 36.98 139 LYS A N 1
ATOM 738 C CA . LYS A 1 108 ? 53.721 74.657 49.970 1.00 37.79 139 LYS A CA 1
ATOM 739 C C . LYS A 1 108 ? 52.975 75.022 48.696 1.00 35.37 139 LYS A C 1
ATOM 740 O O . LYS A 1 108 ? 52.880 74.204 47.775 1.00 39.33 139 LYS A O 1
ATOM 746 N N . ARG A 1 109 ? 52.442 76.244 48.652 1.00 34.50 140 ARG A N 1
ATOM 747 C CA . ARG A 1 109 ? 51.712 76.713 47.476 1.00 39.02 140 ARG A CA 1
ATOM 748 C C . ARG A 1 109 ? 52.599 76.681 46.241 1.00 44.46 140 ARG A C 1
ATOM 749 O O . ARG A 1 109 ? 53.785 77.005 46.307 1.00 44.18 140 ARG A O 1
ATOM 757 N N . ASN A 1 110 ? 51.999 76.324 45.104 1.00 42.29 141 ASN A N 1
ATOM 758 C CA . ASN A 1 110 ? 52.650 76.342 43.795 1.00 45.52 141 ASN A CA 1
ATOM 759 C C . ASN A 1 110 ? 53.880 75.454 43.738 1.00 49.32 141 ASN A C 1
ATOM 760 O O . ASN A 1 110 ? 54.769 75.672 42.912 1.00 49.20 141 ASN A O 1
ATOM 765 N N . ASN A 1 111 ? 53.936 74.433 44.585 1.00 44.15 142 ASN A N 1
ATOM 766 C CA . ASN A 1 111 ? 55.112 73.594 44.717 1.00 45.62 142 ASN A CA 1
ATOM 767 C C . ASN A 1 111 ? 54.658 72.166 44.962 1.00 51.27 142 ASN A C 1
ATOM 768 O O . ASN A 1 111 ? 53.873 71.911 45.879 1.00 44.23 142 ASN A O 1
ATOM 773 N N . ASP A 1 112 ? 55.156 71.236 44.155 1.00 53.02 143 ASP A N 1
ATOM 774 C CA . ASP A 1 112 ? 54.735 69.852 44.296 1.00 49.65 143 ASP A CA 1
ATOM 775 C C . ASP A 1 112 ? 55.640 69.046 45.219 1.00 48.54 143 ASP A C 1
ATOM 776 O O . ASP A 1 112 ? 55.353 67.872 45.477 1.00 51.72 143 ASP A O 1
ATOM 781 N N . GLU A 1 113 ? 56.697 69.648 45.750 1.00 51.77 144 GLU A N 1
ATOM 782 C CA . GLU A 1 113 ? 57.556 68.936 46.683 1.00 55.92 144 GLU A CA 1
ATOM 783 C C . GLU A 1 113 ? 56.842 68.755 48.016 1.00 49.18 144 GLU A C 1
ATOM 784 O O . GLU A 1 113 ? 56.350 69.722 48.606 1.00 49.78 144 GLU A O 1
ATOM 790 N N . GLY A 1 114 ? 56.790 67.512 48.490 1.00 45.90 145 GLY A N 1
ATOM 791 C CA . GLY A 1 114 ? 56.069 67.168 49.693 1.00 47.79 145 GLY A CA 1
ATOM 792 C C . GLY A 1 114 ? 54.590 66.913 49.497 1.00 45.28 145 GLY A C 1
ATOM 793 O O . GLY A 1 114 ? 53.907 66.555 50.465 1.00 47.80 145 GLY A O 1
ATOM 794 N N . ALA A 1 115 ? 54.075 67.076 48.283 1.00 44.40 146 ALA A N 1
ATOM 795 C CA . ALA A 1 115 ? 52.638 66.971 48.062 1.00 42.00 146 ALA A CA 1
ATOM 796 C C . ALA A 1 115 ? 52.176 65.520 48.098 1.00 44.40 146 ALA A C 1
ATOM 797 O O . ALA A 1 115 ? 52.879 64.608 47.650 1.00 44.35 146 ALA A O 1
ATOM 799 N N . LEU A 1 116 ? 50.995 65.310 48.668 1.00 40.06 147 LEU A N 1
ATOM 800 C CA . LEU A 1 116 ? 50.310 64.024 48.631 1.00 40.25 147 LEU A CA 1
ATOM 801 C C . LEU A 1 116 ? 49.345 64.025 47.452 1.00 39.17 147 LEU A C 1
ATOM 802 O O . LEU A 1 116 ? 48.422 64.838 47.412 1.00 36.54 147 LEU A O 1
ATOM 807 N N . LYS A 1 117 ? 49.533 63.112 46.509 1.00 37.39 148 LYS A N 1
ATOM 808 C CA . LYS A 1 117 ? 48.693 63.094 45.322 1.00 37.44 148 LYS A CA 1
ATOM 809 C C . LYS A 1 117 ? 47.619 62.018 45.443 1.00 38.58 148 LYS A C 1
ATOM 810 O O . LYS A 1 117 ? 47.719 61.100 46.252 1.00 35.39 148 LYS A O 1
ATOM 816 N N . ASN A 1 118 ? 46.568 62.162 44.634 1.00 35.07 149 ASN A N 1
ATOM 817 C CA . ASN A 1 118 ? 45.538 61.133 44.476 1.00 38.92 149 ASN A CA 1
ATOM 818 C C . ASN A 1 118 ? 44.883 60.763 45.808 1.00 36.36 149 ASN A C 1
ATOM 819 O O . ASN A 1 118 ? 44.594 59.598 46.076 1.00 40.23 149 ASN A O 1
ATOM 824 N N . GLN A 1 119 ? 44.626 61.775 46.635 1.00 34.20 150 GLN A N 1
ATOM 825 C CA . GLN A 1 119 ? 43.905 61.601 47.891 1.00 35.16 150 GLN A CA 1
ATOM 826 C C . GLN A 1 119 ? 42.404 61.488 47.641 1.00 41.28 150 GLN A C 1
ATOM 827 O O . GLN A 1 119 ? 41.813 62.347 46.977 1.00 35.48 150 GLN A O 1
ATOM 833 N N . SER A 1 120 ? 41.778 60.443 48.189 1.00 36.43 151 SER A N 1
ATOM 834 C CA . SER A 1 120 ? 40.375 60.171 47.890 1.00 36.28 151 SER A CA 1
ATOM 835 C C . SER A 1 120 ? 39.456 60.881 48.880 1.00 39.36 151 SER A C 1
ATOM 836 O O . SER A 1 120 ? 39.790 61.076 50.049 1.00 35.69 151 SER A O 1
ATOM 839 N N . ASN A 1 121 ? 38.294 61.302 48.381 1.00 33.93 152 ASN A N 1
ATOM 840 C CA . ASN A 1 121 ? 37.312 62.029 49.171 1.00 35.48 152 ASN A CA 1
ATOM 841 C C . ASN A 1 121 ? 35.927 61.587 48.728 1.00 32.48 152 ASN A C 1
ATOM 842 O O . ASN A 1 121 ? 35.743 61.159 47.594 1.00 33.25 152 ASN A O 1
ATOM 847 N N . GLN A 1 122 ? 34.947 61.669 49.629 1.00 32.93 153 GLN A N 1
ATOM 848 C CA . GLN A 1 122 ? 33.590 61.244 49.301 1.00 33.75 153 GLN A CA 1
ATOM 849 C C . GLN A 1 122 ? 32.592 62.310 49.733 1.00 36.47 153 GLN A C 1
ATOM 850 O O . GLN A 1 122 ? 32.791 62.995 50.742 1.00 35.40 153 GLN A O 1
ATOM 856 N N . GLU A 1 123 ? 31.508 62.435 48.970 1.00 33.97 154 GLU A N 1
ATOM 857 C CA . GLU A 1 123 ? 30.454 63.393 49.290 1.00 35.06 154 GLU A CA 1
ATOM 858 C C . GLU A 1 123 ? 29.146 62.918 48.668 1.00 33.68 154 GLU A C 1
ATOM 859 O O . GLU A 1 123 ? 29.147 62.377 47.559 1.00 31.73 154 GLU A O 1
ATOM 865 N N . ALA A 1 124 ? 28.026 63.160 49.363 1.00 33.96 155 ALA A N 1
ATOM 866 C CA . ALA A 1 124 ? 26.712 62.897 48.793 1.00 33.55 155 ALA A CA 1
ATOM 867 C C . ALA A 1 124 ? 25.857 64.151 48.903 1.00 30.65 155 ALA A C 1
ATOM 868 O O . ALA A 1 124 ? 25.892 64.848 49.924 1.00 32.63 155 ALA A O 1
ATOM 870 N N . LEU A 1 125 ? 25.082 64.426 47.853 1.00 32.49 156 LEU A N 1
ATOM 871 C CA . LEU A 1 125 ? 24.291 65.642 47.749 1.00 30.47 156 LEU A CA 1
ATOM 872 C C . LEU A 1 125 ? 22.897 65.337 47.217 1.00 31.04 156 LEU A C 1
ATOM 873 O O . LEU A 1 125 ? 22.693 64.378 46.468 1.00 32.19 156 LEU A O 1
ATOM 878 N N . LYS A 1 126 ? 21.952 66.199 47.572 1.00 32.36 157 LYS A N 1
ATOM 879 C CA . LYS A 1 126 ? 20.647 66.258 46.919 1.00 32.04 157 LYS A CA 1
ATOM 880 C C . LYS A 1 126 ? 20.622 67.496 46.035 1.00 31.34 157 LYS A C 1
ATOM 881 O O . LYS A 1 126 ? 20.813 68.618 46.528 1.00 35.56 157 LYS A O 1
ATOM 887 N N . LEU A 1 127 ? 20.372 67.297 44.744 1.00 30.83 158 LEU A N 1
ATOM 888 C CA . LEU A 1 127 ? 20.309 68.377 43.767 1.00 35.18 158 LEU A CA 1
ATOM 889 C C . LEU A 1 127 ? 18.869 68.552 43.294 1.00 33.38 158 LEU A C 1
ATOM 890 O O . LEU A 1 127 ? 18.193 67.570 42.984 1.00 36.97 158 LEU A O 1
ATOM 895 N N . THR A 1 128 ? 18.407 69.799 43.219 1.00 34.21 159 THR A N 1
ATOM 896 C CA . THR A 1 128 ? 17.113 70.124 42.610 1.00 37.21 159 THR A CA 1
ATOM 897 C C . THR A 1 128 ? 17.359 70.854 41.299 1.00 33.15 159 THR A C 1
ATOM 898 O O . THR A 1 128 ? 18.030 71.890 41.283 1.00 33.27 159 THR A O 1
ATOM 902 N N . PHE A 1 129 ? 16.833 70.312 40.203 1.00 34.04 160 PHE A N 1
ATOM 903 C CA . PHE A 1 129 ? 16.967 70.926 38.891 1.00 32.95 160 PHE A CA 1
ATOM 904 C C . PHE A 1 129 ? 15.671 71.625 38.511 1.00 39.87 160 PHE A C 1
ATOM 905 O O . PHE A 1 129 ? 14.574 71.191 38.881 1.00 38.56 160 PHE A O 1
ATOM 913 N N . VAL A 1 130 ? 15.809 72.708 37.758 1.00 33.67 161 VAL A N 1
ATOM 914 C CA . VAL A 1 130 ? 14.662 73.394 37.171 1.00 38.21 161 VAL A CA 1
ATOM 915 C C . VAL A 1 130 ? 14.876 73.521 35.668 1.00 42.24 161 VAL A C 1
ATOM 916 O O . VAL A 1 130 ? 16.012 73.595 35.184 1.00 40.32 161 VAL A O 1
ATOM 920 N N . LYS A 1 131 ? 13.770 73.538 34.920 1.00 41.64 162 LYS A N 1
ATOM 921 C CA . LYS A 1 131 ? 13.837 73.815 33.490 1.00 45.84 162 LYS A CA 1
ATOM 922 C C . LYS A 1 131 ? 13.825 75.326 33.296 1.00 50.12 162 LYS A C 1
ATOM 923 O O . LYS A 1 131 ? 12.901 76.005 33.751 1.00 50.91 162 LYS A O 1
ATOM 929 N N . GLN A 1 132 ? 14.865 75.860 32.663 1.00 48.93 163 GLN A N 1
ATOM 930 C CA . GLN A 1 132 ? 14.977 77.294 32.398 1.00 52.99 163 GLN A CA 1
ATOM 931 C C . GLN A 1 132 ? 15.280 77.417 30.911 1.00 57.62 163 GLN A C 1
ATOM 932 O O . GLN A 1 132 ? 16.414 77.179 30.480 1.00 56.83 163 GLN A O 1
ATOM 938 N N . GLY A 1 133 ? 14.255 77.758 30.130 1.00 61.49 164 GLY A N 1
ATOM 939 C CA . GLY A 1 133 ? 14.385 77.698 28.683 1.00 59.12 164 GLY A CA 1
ATOM 940 C C . GLY A 1 133 ? 14.466 76.254 28.231 1.00 53.50 164 GLY A C 1
ATOM 941 O O . GLY A 1 133 ? 13.652 75.409 28.622 1.00 57.08 164 GLY A O 1
ATOM 942 N N . ALA A 1 134 ? 15.474 75.950 27.417 1.00 55.49 165 ALA A N 1
ATOM 943 C CA . ALA A 1 134 ? 15.646 74.602 26.896 1.00 56.54 165 ALA A CA 1
ATOM 944 C C . ALA A 1 134 ? 16.460 73.694 27.813 1.00 57.78 165 ALA A C 1
ATOM 945 O O . ALA A 1 134 ? 16.558 72.493 27.537 1.00 55.10 165 ALA A O 1
ATOM 947 N N . ASN A 1 135 ? 17.029 74.218 28.895 1.00 54.50 166 ASN A N 1
ATOM 948 C CA . ASN A 1 135 ? 18.029 73.486 29.661 1.00 51.19 166 ASN A CA 1
ATOM 949 C C . ASN A 1 135 ? 17.559 73.216 31.083 1.00 47.62 166 ASN A C 1
ATOM 950 O O . ASN A 1 135 ? 16.866 74.035 31.692 1.00 46.05 166 ASN A O 1
ATOM 955 N N . PHE A 1 136 ? 17.959 72.059 31.608 1.00 41.27 167 PHE A N 1
ATOM 956 C CA . PHE A 1 136 ? 17.829 71.787 33.035 1.00 38.80 167 PHE A CA 1
ATOM 957 C C . PHE A 1 136 ? 19.040 72.368 33.768 1.00 36.54 167 PHE A C 1
ATOM 958 O O . PHE A 1 136 ? 20.185 72.075 33.406 1.00 36.61 167 PHE A O 1
ATOM 966 N N . LEU A 1 137 ? 18.788 73.174 34.798 1.00 34.64 168 LEU A N 1
ATOM 967 C CA . LEU A 1 137 ? 19.833 73.838 35.575 1.00 34.53 168 LEU A CA 1
ATOM 968 C C . LEU A 1 137 ? 19.707 73.465 37.045 1.00 33.98 168 LEU A C 1
ATOM 969 O O . LEU A 1 137 ? 18.602 73.302 37.561 1.00 33.41 168 LEU A O 1
ATOM 974 N N . VAL A 1 138 ? 20.846 73.350 37.733 1.00 29.98 169 VAL A N 1
ATOM 975 C CA . VAL A 1 138 ? 20.804 73.121 39.170 1.00 31.53 169 VAL A CA 1
ATOM 976 C C . VAL A 1 138 ? 20.326 74.385 39.873 1.00 30.55 169 VAL A C 1
ATOM 977 O O . VAL A 1 138 ? 20.913 75.459 39.708 1.00 32.23 169 VAL A O 1
ATOM 981 N N . ASP A 1 139 ? 19.283 74.257 40.693 1.00 29.86 170 ASP A N 1
ATOM 982 C CA . ASP A 1 139 ? 18.774 75.410 41.436 1.00 34.21 170 ASP A CA 1
ATOM 983 C C . ASP A 1 139 ? 18.980 75.315 42.937 1.00 36.76 170 ASP A C 1
ATOM 984 O O . ASP A 1 139 ? 19.062 76.355 43.597 1.00 37.14 170 ASP A O 1
ATOM 989 N N . LYS A 1 140 ? 19.076 74.107 43.490 1.00 31.86 171 LYS A N 1
ATOM 990 C CA . LYS A 1 140 ? 19.340 73.903 44.908 1.00 33.36 171 LYS A CA 1
ATOM 991 C C . LYS A 1 140 ? 20.298 72.732 45.098 1.00 32.35 171 LYS A C 1
ATOM 992 O O . LYS A 1 140 ? 20.317 71.783 44.304 1.00 33.01 171 LYS A O 1
ATOM 998 N N . MET A 1 141 ? 21.105 72.819 46.156 1.00 31.09 172 MET A N 1
ATOM 999 C CA . MET A 1 141 ? 22.067 71.777 46.500 1.00 29.49 172 MET A CA 1
ATOM 1000 C C . MET A 1 141 ? 22.135 71.657 48.013 1.00 33.89 172 MET A C 1
ATOM 1001 O O . MET A 1 141 ? 22.281 72.669 48.707 1.00 35.25 172 MET A O 1
ATOM 1006 N N . ALA A 1 142 ? 22.021 70.432 48.529 1.00 34.19 173 ALA A N 1
ATOM 1007 C CA . ALA A 1 142 ? 22.105 70.211 49.975 1.00 36.87 173 ALA A CA 1
ATOM 1008 C C . ALA A 1 142 ? 22.843 68.911 50.262 1.00 34.26 173 ALA A C 1
ATOM 1009 O O . ALA A 1 142 ? 22.696 67.932 49.509 1.00 34.53 173 ALA A O 1
ATOM 1011 N N . PRO A 1 143 ? 23.621 68.855 51.339 1.00 37.21 174 PRO A N 1
ATOM 1012 C CA . PRO A 1 143 ? 24.265 67.592 51.698 1.00 37.98 174 PRO A CA 1
ATOM 1013 C C . PRO A 1 143 ? 23.253 66.595 52.238 1.00 35.22 174 PRO A C 1
ATOM 1014 O O . PRO A 1 143 ? 22.230 66.958 52.827 1.00 40.07 174 PRO A O 1
ATOM 1018 N N . VAL A 1 144 ? 23.532 65.318 51.986 1.00 35.26 175 VAL A N 1
ATOM 1019 C CA . VAL A 1 144 ? 22.789 64.204 52.554 1.00 36.78 175 VAL A CA 1
ATOM 1020 C C . VAL A 1 144 ? 23.815 63.181 53.034 1.00 39.42 175 VAL A C 1
ATOM 1021 O O . VAL A 1 144 ? 24.993 63.249 52.686 1.00 36.56 175 VAL A O 1
ATOM 1025 N N . THR A 1 145 ? 23.372 62.227 53.851 1.00 34.16 176 THR A N 1
ATOM 1026 C CA . THR A 1 145 ? 24.253 61.151 54.302 1.00 37.20 176 THR A CA 1
ATOM 1027 C C . THR A 1 145 ? 23.677 59.809 53.864 1.00 41.62 176 THR A C 1
ATOM 1028 O O . THR A 1 145 ? 22.547 59.462 54.224 1.00 40.99 176 THR A O 1
ATOM 1032 N N . LEU A 1 146 ? 24.450 59.060 53.081 1.00 36.92 177 LEU A N 1
ATOM 1033 C CA . LEU A 1 146 ? 23.994 57.784 52.560 1.00 40.47 177 LEU A CA 1
ATOM 1034 C C . LEU A 1 146 ? 24.653 56.594 53.240 1.00 45.50 177 LEU A C 1
ATOM 1035 O O . LEU A 1 146 ? 24.367 55.453 52.870 1.00 45.79 177 LEU A O 1
ATOM 1040 N N . THR A 1 147 ? 25.510 56.823 54.223 1.00 48.99 178 THR A N 1
ATOM 1041 C CA . THR A 1 147 ? 26.171 55.751 54.949 1.00 58.57 178 THR A CA 1
ATOM 1042 C C . THR A 1 147 ? 25.413 55.451 56.238 1.00 63.03 178 THR A C 1
ATOM 1043 O O . THR A 1 147 ? 24.398 56.078 56.556 1.00 65.05 178 THR A O 1
ATOM 1047 N N . ASN A 1 148 ? 25.931 54.490 56.999 0.70 63.66 179 ASN A N 1
ATOM 1048 C CA . ASN A 1 148 ? 25.265 54.033 58.212 0.95 67.19 179 ASN A CA 1
ATOM 1049 C C . ASN A 1 148 ? 26.263 53.737 59.332 1.00 71.51 179 ASN A C 1
ATOM 1050 O O . ASN A 1 148 ? 26.861 54.649 59.909 1.00 73.85 179 ASN A O 1
ATOM 1055 N N . GLU B 1 21 ? 14.257 44.985 31.854 1.00 73.40 52 GLU B N 1
ATOM 1056 C CA . GLU B 1 21 ? 15.527 45.525 31.379 1.00 75.16 52 GLU B CA 1
ATOM 1057 C C . GLU B 1 21 ? 16.082 46.568 32.348 1.00 69.80 52 GLU B C 1
ATOM 1058 O O . GLU B 1 21 ? 17.122 46.357 32.973 1.00 70.56 52 GLU B O 1
ATOM 1064 N N . GLU B 1 22 ? 15.390 47.695 32.467 1.00 64.54 53 GLU B N 1
ATOM 1065 C CA . GLU B 1 22 ? 15.788 48.763 33.373 1.00 64.42 53 GLU B CA 1
ATOM 1066 C C . GLU B 1 22 ? 14.891 48.764 34.606 1.00 58.90 53 GLU B C 1
ATOM 1067 O O . GLU B 1 22 ? 13.682 48.546 34.500 1.00 56.55 53 GLU B O 1
ATOM 1073 N N . LEU B 1 23 ? 15.487 49.009 35.774 1.00 51.31 54 LEU B N 1
ATOM 1074 C CA . LEU B 1 23 ? 14.708 49.122 37.004 1.00 49.15 54 LEU B CA 1
ATOM 1075 C C . LEU B 1 23 ? 13.769 50.325 36.922 1.00 46.32 54 LEU B C 1
ATOM 1076 O O . LEU B 1 23 ? 14.202 51.447 36.638 1.00 46.51 54 LEU B O 1
ATOM 1081 N N . THR B 1 24 ? 12.482 50.093 37.176 1.00 44.34 55 THR B N 1
ATOM 1082 C CA . THR B 1 24 ? 11.446 51.096 36.976 1.00 41.89 55 THR B CA 1
ATOM 1083 C C . THR B 1 24 ? 10.811 51.498 38.300 1.00 43.36 55 THR B C 1
ATOM 1084 O O . THR B 1 24 ? 10.787 50.735 39.272 1.00 40.47 55 THR B O 1
ATOM 1088 N N . THR B 1 25 ? 10.219 52.689 38.293 1.00 40.43 56 THR B N 1
ATOM 1089 C CA . THR B 1 25 ? 9.524 53.163 39.481 1.00 42.31 56 THR B CA 1
ATOM 1090 C C . THR B 1 25 ? 8.335 52.266 39.848 1.00 40.62 56 THR B C 1
ATOM 1091 O O . THR B 1 25 ? 8.004 52.144 41.030 1.00 35.31 56 THR B O 1
ATOM 1095 N N . SER B 1 26 ? 7.718 51.586 38.869 1.00 41.22 57 SER B N 1
ATOM 1096 C CA . SER B 1 26 ? 6.598 50.699 39.190 1.00 42.29 57 SER B CA 1
ATOM 1097 C C . SER B 1 26 ? 7.051 49.540 40.073 1.00 37.95 57 SER B C 1
ATOM 1098 O O . SER B 1 26 ? 6.344 49.148 41.010 1.00 38.67 57 SER B O 1
ATOM 1101 N N . THR B 1 27 ? 8.217 48.964 39.766 1.00 37.91 58 THR B N 1
ATOM 1102 C CA . THR B 1 27 ? 8.774 47.906 40.600 1.00 39.69 58 THR B CA 1
ATOM 1103 C C . THR B 1 27 ? 9.074 48.415 42.001 1.00 36.41 58 THR B C 1
ATOM 1104 O O . THR B 1 27 ? 8.833 47.715 42.989 1.00 35.62 58 THR B O 1
ATOM 1108 N N . VAL B 1 28 ? 9.624 49.625 42.114 1.00 34.40 59 VAL B N 1
ATOM 1109 C CA . VAL B 1 28 ? 9.936 50.138 43.444 1.00 33.38 59 VAL B CA 1
ATOM 1110 C C . VAL B 1 28 ? 8.657 50.386 44.235 1.00 31.82 59 VAL B C 1
ATOM 1111 O O . VAL B 1 28 ? 8.564 50.046 45.421 1.00 33.70 59 VAL B O 1
ATOM 1115 N N . LYS B 1 29 ? 7.643 50.954 43.581 1.00 34.27 60 LYS B N 1
ATOM 1116 C CA . LYS B 1 29 ? 6.399 51.268 44.270 1.00 35.32 60 LYS B CA 1
ATOM 1117 C C . LYS B 1 29 ? 5.748 50.003 44.805 1.00 30.79 60 LYS B C 1
ATOM 1118 O O . LYS B 1 29 ? 5.247 49.985 45.937 1.00 34.18 60 LYS B O 1
ATOM 1124 N N . LYS B 1 30 ? 5.754 48.932 44.003 1.00 34.78 61 LYS B N 1
ATOM 1125 C CA . LYS B 1 30 ? 5.162 47.672 44.443 1.00 33.66 61 LYS B CA 1
ATOM 1126 C C . LYS B 1 30 ? 5.826 47.176 45.718 1.00 39.52 61 LYS B C 1
ATOM 1127 O O . LYS B 1 30 ? 5.147 46.717 46.649 1.00 34.19 61 LYS B O 1
ATOM 1133 N N . PHE B 1 31 ? 7.155 47.282 45.795 1.00 35.11 62 PHE B N 1
ATOM 1134 C CA . PHE B 1 31 ? 7.825 46.922 47.040 1.00 33.50 62 PHE B CA 1
ATOM 1135 C C . PHE B 1 31 ? 7.442 47.861 48.182 1.00 31.46 62 PHE B C 1
ATOM 1136 O O . PHE B 1 31 ? 7.212 47.403 49.313 1.00 34.24 62 PHE B O 1
ATOM 1144 N N . LEU B 1 32 ? 7.379 49.174 47.921 1.00 32.28 63 LEU B N 1
ATOM 1145 C CA . LEU B 1 32 ? 7.082 50.120 48.996 1.00 30.07 63 LEU B CA 1
ATOM 1146 C C . LEU B 1 32 ? 5.707 49.855 49.599 1.00 36.92 63 LEU B C 1
ATOM 1147 O O . LEU B 1 32 ? 5.521 49.946 50.820 1.00 35.64 63 LEU B O 1
ATOM 1152 N N . ILE B 1 33 ? 4.726 49.558 48.752 1.00 35.94 64 ILE B N 1
ATOM 1153 C CA . ILE B 1 33 ? 3.399 49.217 49.264 1.00 35.27 64 ILE B CA 1
ATOM 1154 C C . ILE B 1 33 ? 3.461 47.943 50.093 1.00 32.45 64 ILE B C 1
ATOM 1155 O O . ILE B 1 33 ? 2.875 47.866 51.182 1.00 38.83 64 ILE B O 1
ATOM 1160 N N . ALA B 1 34 ? 4.168 46.922 49.602 1.00 33.63 65 ALA B N 1
ATOM 1161 C CA . ALA B 1 34 ? 4.274 45.679 50.363 1.00 35.77 65 ALA B CA 1
ATOM 1162 C C . ALA B 1 34 ? 4.996 45.889 51.690 1.00 43.86 65 ALA B C 1
ATOM 1163 O O . ALA B 1 34 ? 4.670 45.231 52.686 1.00 36.31 65 ALA B O 1
ATOM 1165 N N . TYR B 1 35 ? 5.975 46.801 51.730 1.00 37.40 66 TYR B N 1
ATOM 1166 C CA . TYR B 1 35 ? 6.789 46.978 52.930 1.00 34.60 66 TYR B CA 1
ATOM 1167 C C . TYR B 1 35 ? 6.163 47.932 53.941 1.00 38.30 66 TYR B C 1
ATOM 1168 O O . TYR B 1 35 ? 6.347 47.741 55.152 1.00 39.77 66 TYR B O 1
ATOM 1177 N N . TYR B 1 36 ? 5.430 48.955 53.487 1.00 33.34 67 TYR B N 1
ATOM 1178 C CA . TYR B 1 36 ? 4.923 49.978 54.391 1.00 34.72 67 TYR B CA 1
ATOM 1179 C C . TYR B 1 36 ? 3.437 49.850 54.725 1.00 45.08 67 TYR B C 1
ATOM 1180 O O . TYR B 1 36 ? 3.015 50.367 55.764 1.00 45.97 67 TYR B O 1
ATOM 1189 N N . THR B 1 37 ? 2.623 49.209 53.884 1.00 41.48 68 THR B N 1
ATOM 1190 C CA . THR B 1 37 ? 1.191 49.088 54.172 1.00 41.84 68 THR B CA 1
ATOM 1191 C C . THR B 1 37 ? 0.944 47.725 54.810 1.00 39.44 68 THR B C 1
ATOM 1192 O O . THR B 1 37 ? 1.073 46.685 54.154 1.00 40.24 68 THR B O 1
ATOM 1196 N N . LYS B 1 38 ? 0.598 47.738 56.097 1.00 45.08 69 LYS B N 1
ATOM 1197 C CA . LYS B 1 38 ? 0.379 46.523 56.866 1.00 40.26 69 LYS B CA 1
ATOM 1198 C C . LYS B 1 38 ? -0.553 46.833 58.035 1.00 45.28 69 LYS B C 1
ATOM 1199 O O . LYS B 1 38 ? -0.643 47.975 58.502 1.00 44.43 69 LYS B O 1
ATOM 1205 N N . LYS B 1 39 ? -1.260 45.805 58.504 1.00 50.64 70 LYS B N 1
ATOM 1206 C CA . LYS B 1 39 ? -2.181 46.028 59.611 1.00 51.41 70 LYS B CA 1
ATOM 1207 C C . LYS B 1 39 ? -1.474 45.943 60.955 1.00 48.49 70 LYS B C 1
ATOM 1208 O O . LYS B 1 39 ? -1.951 46.522 61.937 1.00 52.02 70 LYS B O 1
ATOM 1214 N N . ASP B 1 40 ? -0.345 45.244 61.010 1.00 52.45 71 ASP B N 1
ATOM 1215 C CA . ASP B 1 40 ? 0.400 45.035 62.245 1.00 50.75 71 ASP B CA 1
ATOM 1216 C C . ASP B 1 40 ? 1.736 44.418 61.861 1.00 51.76 71 ASP B C 1
ATOM 1217 O O . ASP B 1 40 ? 1.932 43.986 60.723 1.00 48.00 71 ASP B O 1
ATOM 1222 N N . LEU B 1 41 ? 2.647 44.369 62.834 1.00 53.76 72 LEU B N 1
ATOM 1223 C CA . LEU B 1 41 ? 3.987 43.840 62.606 1.00 51.34 72 LEU B CA 1
ATOM 1224 C C . LEU B 1 41 ? 3.926 42.392 62.130 1.00 53.89 72 LEU B C 1
ATOM 1225 O O . LEU B 1 41 ? 3.215 41.567 62.711 1.00 56.11 72 LEU B O 1
ATOM 1230 N N . GLY B 1 42 ? 4.670 42.091 61.059 1.00 45.30 73 GLY B N 1
ATOM 1231 C CA . GLY B 1 42 ? 4.712 40.765 60.468 1.00 45.84 73 GLY B CA 1
ATOM 1232 C C . GLY B 1 42 ? 3.566 40.427 59.532 1.00 43.52 73 GLY B C 1
ATOM 1233 O O . GLY B 1 42 ? 3.668 39.441 58.785 1.00 48.77 73 GLY B O 1
ATOM 1234 N N . GLU B 1 43 ? 2.489 41.212 59.535 1.00 44.89 74 GLU B N 1
ATOM 1235 C CA . GLU B 1 43 ? 1.294 40.901 58.751 1.00 44.18 74 GLU B CA 1
ATOM 1236 C C . GLU B 1 43 ? 1.532 40.990 57.246 1.00 52.00 74 GLU B C 1
ATOM 1237 O O . GLU B 1 43 ? 0.779 40.384 56.473 1.00 45.84 74 GLU B O 1
ATOM 1243 N N . ASN B 1 44 ? 2.554 41.728 56.811 1.00 45.33 75 ASN B N 1
ATOM 1244 C CA . ASN B 1 44 ? 2.835 41.933 55.398 1.00 43.03 75 ASN B CA 1
ATOM 1245 C C . ASN B 1 44 ? 3.907 40.995 54.862 1.00 41.90 75 ASN B C 1
ATOM 1246 O O . ASN B 1 44 ? 4.280 41.111 53.691 1.00 42.27 75 ASN B O 1
ATOM 1251 N N . ARG B 1 45 ? 4.393 40.055 55.680 1.00 43.09 76 ARG B N 1
ATOM 1252 C CA . ARG B 1 45 ? 5.494 39.195 55.258 1.00 41.49 76 ARG B CA 1
ATOM 1253 C C . ARG B 1 45 ? 5.181 38.463 53.961 1.00 47.18 76 ARG B C 1
ATOM 1254 O O . ARG B 1 45 ? 6.046 38.343 53.085 1.00 47.92 76 ARG B O 1
ATOM 1262 N N . ASN B 1 46 ? 3.954 37.954 53.818 1.00 47.57 77 ASN B 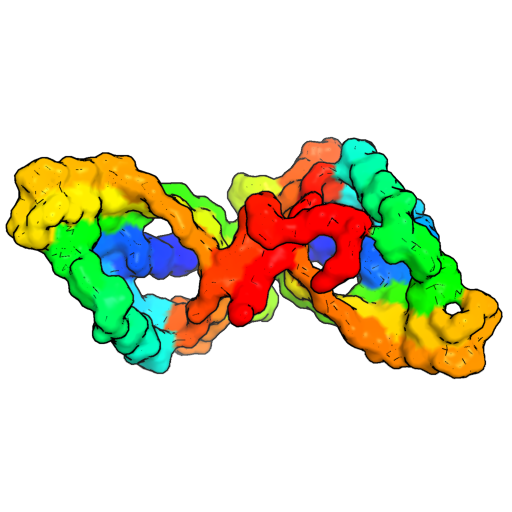N 1
ATOM 1263 C CA . ASN B 1 46 ? 3.616 37.225 52.602 1.00 48.88 77 ASN B CA 1
ATOM 1264 C C . ASN B 1 46 ? 3.595 38.124 51.383 1.00 42.39 77 ASN B C 1
ATOM 1265 O O . ASN B 1 46 ? 3.773 37.632 50.266 1.00 46.90 77 ASN B O 1
ATOM 1270 N N . ARG B 1 47 ? 3.389 39.423 51.568 1.00 44.03 78 ARG B N 1
ATOM 1271 C CA . ARG B 1 47 ? 3.359 40.328 50.430 1.00 44.70 78 ARG B CA 1
ATOM 1272 C C . ARG B 1 47 ? 4.748 40.809 50.022 1.00 46.96 78 ARG B C 1
ATOM 1273 O O . ARG B 1 47 ? 4.982 41.029 48.830 1.00 38.80 78 ARG B O 1
ATOM 1281 N N . TYR B 1 48 ? 5.692 40.960 50.958 1.00 41.25 79 TYR B N 1
ATOM 1282 C CA . TYR B 1 48 ? 7.019 41.367 50.513 1.00 39.99 79 TYR B CA 1
ATOM 1283 C C . TYR B 1 48 ? 7.942 40.194 50.244 1.00 42.90 79 TYR B C 1
ATOM 1284 O O . TYR B 1 48 ? 8.938 40.377 49.547 1.00 40.53 79 TYR B O 1
ATOM 1293 N N . GLU B 1 49 ? 7.609 38.986 50.707 1.00 41.17 80 GLU B N 1
ATOM 1294 C CA . G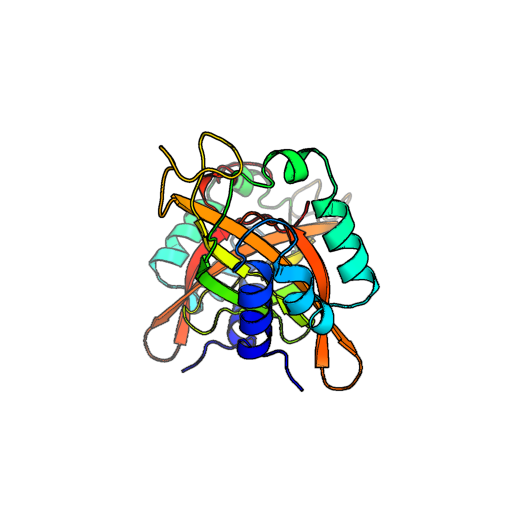LU B 1 49 ? 8.508 37.857 50.465 1.00 43.14 80 GLU B CA 1
ATOM 1295 C C . GLU B 1 49 ? 8.805 37.598 48.990 1.00 42.30 80 GLU B C 1
ATOM 1296 O O . GLU B 1 49 ? 9.979 37.353 48.667 1.00 42.85 80 GLU B O 1
ATOM 1302 N N . PRO B 1 50 ? 7.845 37.626 48.057 1.00 44.02 81 PRO B N 1
ATOM 1303 C CA . PRO B 1 50 ? 8.212 37.410 46.649 1.00 43.72 81 PRO B CA 1
ATOM 1304 C C . PRO B 1 50 ? 8.973 38.572 46.018 1.00 44.62 81 PRO B C 1
ATOM 1305 O O . PRO B 1 50 ? 9.470 38.416 44.895 1.00 42.59 81 PRO B O 1
ATOM 1309 N N . LEU B 1 51 ? 9.086 39.718 46.689 1.00 41.90 82 LEU B N 1
ATOM 1310 C CA . LEU B 1 51 ? 9.732 40.892 46.114 1.00 41.81 82 LEU B CA 1
ATOM 1311 C C . LEU B 1 51 ? 11.180 41.055 46.577 1.00 40.65 82 LEU B C 1
ATOM 1312 O O . LEU B 1 51 ? 11.858 41.988 46.133 1.00 39.27 82 LEU B O 1
ATOM 1317 N N . VAL B 1 52 ? 11.667 40.175 47.453 1.00 39.33 83 VAL B N 1
ATOM 1318 C CA . VAL B 1 52 ? 13.008 40.281 48.014 1.00 39.00 83 VAL B CA 1
ATOM 1319 C C . VAL B 1 52 ? 13.718 38.942 47.856 1.00 44.80 83 VAL B C 1
ATOM 1320 O O . VAL B 1 52 ? 13.095 37.902 47.633 1.00 42.39 83 VAL B O 1
ATOM 1324 N N . THR B 1 53 ? 15.047 38.986 47.949 1.00 40.97 84 THR B N 1
ATOM 1325 C CA . THR B 1 53 ? 15.835 37.761 47.915 1.00 43.47 84 THR B CA 1
ATOM 1326 C C . THR B 1 53 ? 15.624 36.960 49.195 1.00 42.98 84 THR B C 1
ATOM 1327 O O . THR B 1 53 ? 15.119 37.471 50.200 1.00 42.94 84 THR B O 1
ATOM 1331 N N . SER B 1 54 ? 16.027 35.681 49.152 1.00 47.02 85 SER B N 1
ATOM 1332 C CA . SER B 1 54 ? 15.935 34.836 50.343 1.00 49.68 85 SER B CA 1
ATOM 1333 C C . SER B 1 54 ? 16.699 35.445 51.511 1.00 47.11 85 SER B C 1
ATOM 1334 O O 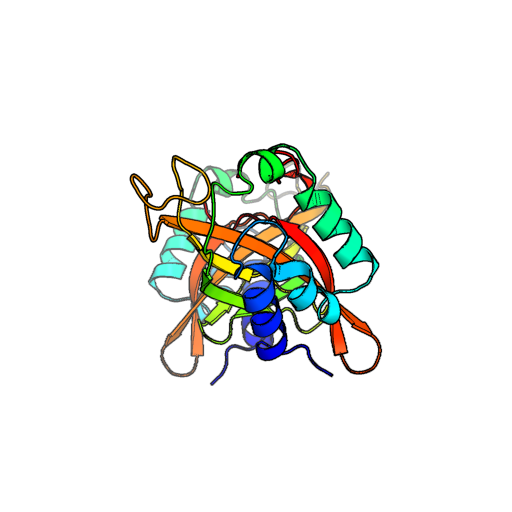. SER B 1 54 ? 16.189 35.510 52.637 1.00 45.91 85 SER B O 1
ATOM 1337 N N . ALA B 1 55 ? 17.932 35.898 51.254 1.00 46.51 86 ALA B N 1
ATOM 1338 C CA . ALA B 1 55 ? 18.750 36.501 52.302 1.00 45.64 86 ALA B CA 1
ATOM 1339 C C . ALA B 1 55 ? 18.089 37.750 52.879 1.00 46.15 86 ALA B C 1
ATOM 1340 O O . ALA B 1 55 ? 18.061 37.940 54.104 1.00 42.36 86 ALA B O 1
ATOM 1342 N N . MET B 1 56 ? 17.544 38.607 52.014 1.00 44.69 87 MET B N 1
ATOM 1343 C CA . MET B 1 56 ? 16.868 39.812 52.492 1.00 43.63 87 MET B CA 1
ATOM 1344 C C . MET B 1 56 ? 15.658 39.467 53.352 1.00 43.34 87 MET B C 1
ATOM 1345 O O . MET B 1 56 ? 15.450 40.060 54.416 1.00 43.80 87 MET B O 1
ATOM 1350 N N . TYR B 1 57 ? 14.838 38.518 52.893 1.00 44.43 88 TYR B N 1
ATOM 1351 C CA . TYR B 1 57 ? 13.669 38.098 53.660 1.00 40.19 88 TYR B CA 1
ATOM 1352 C C . TYR B 1 57 ? 14.050 37.706 55.082 1.00 42.82 88 TYR B C 1
ATOM 1353 O O . TYR B 1 57 ? 13.442 38.169 56.056 1.00 45.56 88 TYR B O 1
ATOM 1362 N N . ASN B 1 58 ? 15.067 36.848 55.214 1.00 47.93 89 ASN B N 1
ATOM 1363 C CA . ASN B 1 58 ? 15.484 36.385 56.533 1.00 46.10 89 ASN B CA 1
ATOM 1364 C C . ASN B 1 58 ? 15.964 37.544 57.394 1.00 44.66 89 ASN B C 1
ATOM 1365 O O . ASN B 1 58 ? 15.651 37.610 58.588 1.00 46.91 89 ASN B O 1
ATOM 1370 N N . GLU B 1 59 ? 16.717 38.475 56.801 1.00 45.55 90 GLU B N 1
ATOM 1371 C CA . GLU B 1 59 ? 17.142 39.660 57.542 1.00 46.36 90 GLU B CA 1
ATOM 1372 C C . GLU B 1 59 ? 15.944 40.485 57.998 1.00 44.87 90 GLU B C 1
ATOM 1373 O O . GLU B 1 59 ? 15.876 40.902 59.160 1.00 46.22 90 GLU B O 1
ATOM 1379 N N . LEU B 1 60 ? 14.974 40.712 57.105 1.00 44.87 91 LEU B N 1
ATOM 1380 C CA . LEU B 1 60 ? 13.810 41.513 57.479 1.00 44.25 91 LEU B CA 1
ATOM 1381 C C . LEU B 1 60 ? 13.053 40.893 58.651 1.00 43.53 91 LEU B C 1
ATOM 1382 O O . LEU B 1 60 ? 12.651 41.604 59.581 1.00 45.88 91 LEU B O 1
ATOM 1387 N N . VAL B 1 61 ? 12.862 39.570 58.631 1.00 48.93 92 VAL B N 1
ATOM 1388 C CA . VAL B 1 61 ? 12.112 38.914 59.701 1.00 48.21 92 VAL B CA 1
ATOM 1389 C C . VAL B 1 61 ? 12.874 39.006 61.021 1.00 50.18 92 VAL B C 1
ATOM 1390 O O . VAL B 1 61 ? 12.283 39.193 62.093 1.00 52.14 92 VAL B O 1
ATOM 1394 N N . ASN B 1 62 ? 14.202 38.882 60.961 1.00 51.47 93 ASN B N 1
ATOM 1395 C CA . ASN B 1 62 ? 15.011 38.976 62.172 1.00 50.58 93 ASN B CA 1
ATOM 1396 C C . ASN B 1 62 ? 14.971 40.376 62.769 1.00 52.15 93 ASN B C 1
ATOM 1397 O O . ASN B 1 62 ? 14.945 40.529 63.994 1.00 52.71 93 ASN B O 1
ATOM 1402 N N . VAL B 1 63 ? 14.969 41.412 61.925 1.00 53.11 94 VAL B N 1
ATOM 1403 C CA . VAL B 1 63 ? 14.806 42.772 62.434 1.00 51.14 94 VAL B CA 1
ATOM 1404 C C . VAL B 1 63 ? 13.448 42.921 63.108 1.00 50.29 94 VAL B C 1
ATOM 1405 O O . VAL B 1 63 ? 13.304 43.639 64.107 1.00 50.40 94 VAL B O 1
ATOM 1409 N N . GLU B 1 64 ? 12.430 42.241 62.572 1.00 48.84 95 GLU B N 1
ATOM 1410 C CA . GLU B 1 64 ? 11.104 42.308 63.175 1.00 51.25 95 GLU B CA 1
ATOM 1411 C C . GLU B 1 64 ? 11.076 41.627 64.538 1.00 51.23 95 GLU B C 1
ATOM 1412 O O . GLU B 1 64 ? 10.366 42.083 65.442 1.00 53.14 95 GLU B O 1
ATOM 1418 N N . LYS B 1 65 ? 11.848 40.554 64.709 1.00 53.80 96 LYS B N 1
ATOM 1419 C CA . LYS B 1 65 ? 11.901 39.828 65.972 1.00 57.66 96 LYS B CA 1
ATOM 1420 C C . LYS B 1 65 ? 12.744 40.526 67.037 1.00 59.41 96 LYS B C 1
ATOM 1421 O O . LYS B 1 65 ? 12.820 40.026 68.164 1.00 63.52 96 LYS B O 1
ATOM 1427 N N . GLN B 1 66 ? 13.379 41.650 66.725 1.00 57.28 97 GLN B N 1
ATOM 1428 C CA . GLN B 1 66 ? 14.124 42.365 67.753 1.00 62.08 97 GLN B CA 1
ATOM 1429 C C . GLN B 1 66 ? 13.160 42.967 68.775 1.00 66.47 97 GLN B C 1
ATOM 1430 O O . GLN B 1 66 ? 12.094 43.473 68.403 1.00 61.34 97 GLN B O 1
ATOM 1436 N N . PRO B 1 67 ? 13.500 42.921 70.068 1.00 70.12 98 PRO B N 1
ATOM 1437 C CA . PRO B 1 67 ? 12.583 43.462 71.087 1.00 65.03 98 PRO B CA 1
ATOM 1438 C C . PRO B 1 67 ? 12.229 44.920 70.868 1.00 65.54 98 PRO B C 1
ATOM 1439 O O . PRO B 1 67 ? 11.168 45.360 71.335 1.00 65.77 98 PRO B O 1
ATOM 1443 N N . VAL B 1 68 ? 13.089 45.676 70.184 1.00 66.58 99 VAL B N 1
ATOM 1444 C CA . VAL B 1 68 ? 12.755 47.043 69.806 1.00 66.96 99 VAL B CA 1
ATOM 1445 C C . VAL B 1 68 ? 11.438 47.077 69.038 1.00 63.46 99 VAL B C 1
ATOM 1446 O O . VAL B 1 68 ? 10.544 47.881 69.334 1.00 65.29 99 VAL B O 1
ATOM 1450 N N . ASN B 1 69 ? 11.276 46.167 68.083 1.00 59.92 100 ASN B N 1
ATOM 1451 C CA . ASN B 1 69 ? 10.107 46.163 67.212 1.00 61.45 100 ASN B CA 1
ATOM 1452 C C . ASN B 1 69 ? 8.952 45.348 67.777 1.00 63.05 100 ASN B C 1
ATOM 1453 O O . ASN B 1 69 ? 7.781 45.710 67.589 1.00 60.48 100 ASN B O 1
ATOM 1458 N N . GLN B 1 70 ? 9.267 44.255 68.475 1.00 61.42 101 GLN B N 1
ATOM 1459 C CA . GLN B 1 70 ? 8.232 43.423 69.075 1.00 63.00 101 GLN B CA 1
ATOM 1460 C C . GLN B 1 70 ? 7.455 44.183 70.139 1.00 66.31 101 GLN B C 1
ATOM 1461 O O . GLN B 1 70 ? 6.289 43.866 70.404 1.00 61.22 101 GLN B O 1
ATOM 1467 N N . ALA B 1 71 ? 8.078 45.198 70.743 1.00 64.72 102 ALA B N 1
ATOM 1468 C CA . ALA B 1 71 ? 7.408 45.987 71.769 1.00 67.64 102 ALA B CA 1
ATOM 1469 C C . ALA B 1 71 ? 6.178 46.696 71.223 1.00 70.36 102 ALA B C 1
ATOM 1470 O O . ALA B 1 71 ? 5.220 46.942 71.966 1.00 70.44 102 ALA B O 1
ATOM 1472 N N . TYR B 1 72 ? 6.178 47.026 69.936 1.00 65.50 103 TYR B N 1
ATOM 1473 C CA . TYR B 1 72 ? 5.068 47.743 69.333 1.00 66.75 103 TYR B CA 1
ATOM 1474 C C . TYR B 1 72 ? 4.082 46.828 68.614 1.00 62.57 103 TYR B C 1
ATOM 1475 O O . TYR B 1 72 ? 3.088 47.321 68.068 1.00 59.55 103 TYR B O 1
ATOM 1484 N N . LYS B 1 73 ? 4.318 45.513 68.615 1.00 63.35 104 LYS B N 1
ATOM 1485 C CA . LYS B 1 73 ? 3.329 44.585 68.077 1.00 62.58 104 LYS B CA 1
ATOM 1486 C C . LYS B 1 73 ? 2.041 44.684 68.880 1.00 62.74 104 LYS B C 1
ATOM 1487 O O . LYS B 1 73 ? 2.048 44.553 70.107 1.00 64.30 104 LYS B O 1
ATOM 1493 N N . GLY B 1 74 ? 0.933 44.920 68.184 1.00 65.47 105 GLY B N 1
ATOM 1494 C CA . GLY B 1 74 ? -0.343 45.106 68.830 1.00 61.16 105 GLY B CA 1
ATOM 1495 C C . GLY B 1 74 ? -0.656 46.531 69.229 1.00 62.03 105 GLY B C 1
ATOM 1496 O O . GLY B 1 74 ? -1.799 46.807 69.613 1.00 59.70 105 GLY B O 1
ATOM 1497 N N . TYR B 1 75 ? 0.318 47.443 69.151 1.00 55.67 106 TYR B N 1
ATOM 1498 C CA . TYR B 1 75 ? 0.112 48.857 69.455 1.00 56.76 106 TYR B CA 1
ATOM 1499 C C . TYR B 1 75 ? 0.050 49.726 68.206 1.00 56.87 106 TYR B C 1
ATOM 1500 O O . TYR B 1 75 ? -0.830 50.583 68.092 1.00 57.50 106 TYR B O 1
ATOM 1509 N N . VAL B 1 76 ? 0.974 49.523 67.272 1.00 55.29 107 VAL B N 1
ATOM 1510 C CA . VAL B 1 76 ? 1.045 50.288 66.031 1.00 51.98 107 VAL B CA 1
ATOM 1511 C C . VAL B 1 76 ? 0.400 49.446 64.936 1.00 47.48 107 VAL B C 1
ATOM 1512 O O . VAL B 1 76 ? 0.916 48.384 64.571 1.00 52.87 107 VAL B O 1
ATOM 1516 N N . VAL B 1 77 ? -0.734 49.915 64.408 1.00 49.02 108 VAL B N 1
ATOM 1517 C CA . VAL B 1 77 ? -1.576 49.136 63.507 1.00 51.81 108 VAL B CA 1
ATOM 1518 C C . VAL B 1 77 ? -2.148 50.039 62.423 1.00 45.09 108 VAL B C 1
ATOM 1519 O O . VAL B 1 77 ? -2.061 51.267 62.488 1.00 51.46 108 VAL B O 1
ATOM 1523 N N . ASN B 1 78 ? -2.758 49.399 61.422 1.00 51.48 109 ASN B N 1
ATOM 1524 C CA . ASN B 1 78 ? -3.444 50.086 60.323 1.00 47.56 109 ASN B CA 1
ATOM 1525 C C . ASN B 1 78 ? -2.530 51.105 59.651 1.00 46.78 109 ASN B C 1
ATOM 1526 O O . ASN B 1 78 ? -2.861 52.283 59.500 1.00 46.26 109 ASN B O 1
ATOM 1531 N N . GLN B 1 79 ? -1.356 50.636 59.256 1.00 46.69 110 GLN B N 1
ATOM 1532 C CA . GLN B 1 79 ? -0.347 51.500 58.667 1.00 47.72 110 GLN B CA 1
ATOM 1533 C C . GLN B 1 79 ? -0.499 51.508 57.154 1.00 42.99 110 GLN B C 1
ATOM 1534 O O . GLN B 1 79 ? -0.735 50.463 56.535 1.00 43.65 110 GLN B O 1
ATOM 1540 N N . VAL B 1 80 ? -0.372 52.693 56.562 1.00 42.22 111 VAL B N 1
ATOM 1541 C CA . VAL B 1 80 ? -0.590 52.881 55.135 1.00 43.68 111 VAL B CA 1
ATOM 1542 C C . VAL B 1 80 ? 0.512 53.775 54.575 1.00 42.68 111 VAL B C 1
ATOM 1543 O O . VAL B 1 80 ? 0.837 54.811 55.164 1.00 44.42 111 VAL B O 1
ATOM 1547 N N . LEU B 1 81 ? 1.080 53.369 53.441 1.00 41.35 112 LEU B N 1
ATOM 1548 C CA . LEU B 1 81 ? 1.994 54.227 52.697 1.00 36.14 112 LEU B CA 1
ATOM 1549 C C . LEU B 1 81 ? 1.268 55.490 52.249 1.00 46.55 112 LEU B C 1
ATOM 1550 O O . LEU B 1 81 ? 0.130 55.435 51.772 1.00 44.99 112 LEU B O 1
ATOM 1555 N N . ASP B 1 82 ? 1.921 56.643 52.428 1.00 40.67 113 ASP B N 1
ATOM 1556 C CA . ASP B 1 82 ? 1.302 57.926 52.123 1.00 41.77 113 ASP B CA 1
ATOM 1557 C C . ASP B 1 82 ? 2.044 58.531 50.947 1.00 48.71 113 ASP B C 1
ATOM 1558 O O . ASP B 1 82 ? 1.701 58.240 49.782 1.00 54.84 113 ASP B O 1
ATOM 1563 N N . THR B 1 83 ? 3.048 59.369 51.165 1.00 46.09 114 THR B N 1
ATOM 1564 C CA . THR B 1 83 ? 3.815 59.953 50.074 1.00 42.03 114 THR B CA 1
ATOM 1565 C C . THR B 1 83 ? 5.113 59.182 49.881 1.00 42.04 114 THR B C 1
ATOM 1566 O O . THR B 1 83 ? 5.611 58.502 50.785 1.00 36.86 114 THR B O 1
ATOM 1570 N N . TYR B 1 84 ? 5.654 59.283 48.673 1.00 42.67 115 TYR B N 1
ATOM 1571 C CA . TYR B 1 84 ? 6.909 58.615 48.386 1.00 39.33 115 TYR B CA 1
ATOM 1572 C C . TYR B 1 84 ? 7.631 59.385 47.296 1.00 43.80 115 TYR B C 1
ATOM 1573 O O . TYR B 1 84 ? 7.006 59.879 46.358 1.00 41.74 115 TYR B O 1
ATOM 1582 N N . LYS B 1 85 ? 8.944 59.506 47.448 1.00 37.05 116 LYS B N 1
ATOM 1583 C CA . LYS B 1 85 ? 9.817 60.012 46.404 1.00 35.82 116 LYS B CA 1
ATOM 1584 C C . LYS B 1 85 ? 10.801 58.906 46.077 1.00 33.93 116 LYS B C 1
ATOM 1585 O O . LYS B 1 85 ? 11.386 58.316 46.993 1.00 35.43 116 LYS B O 1
ATOM 1591 N N . ILE B 1 86 ? 10.948 58.598 44.789 1.00 33.17 117 ILE B N 1
ATOM 1592 C CA . ILE B 1 86 ? 11.715 57.439 44.335 1.00 30.75 117 ILE B CA 1
ATOM 1593 C C . ILE B 1 86 ? 12.848 57.949 43.443 1.00 34.27 117 ILE B C 1
ATOM 1594 O O . ILE B 1 86 ? 12.593 58.488 42.357 1.00 34.64 117 ILE B O 1
ATOM 1599 N N . TYR B 1 87 ? 14.097 57.782 43.901 1.00 31.31 118 TYR B N 1
ATOM 1600 C CA . TYR B 1 87 ? 15.297 58.185 43.144 1.00 34.15 118 TYR B CA 1
ATOM 1601 C C . TYR B 1 87 ? 16.012 56.925 42.652 1.00 31.04 118 TYR B C 1
ATOM 1602 O O . TYR B 1 87 ? 16.564 56.164 43.454 1.00 32.04 118 TYR B O 1
ATOM 1611 N N . ILE B 1 88 ? 16.051 56.711 41.338 1.00 31.81 119 ILE B N 1
ATOM 1612 C CA . ILE B 1 88 ? 16.577 55.466 40.782 1.00 31.16 119 ILE B CA 1
ATOM 1613 C C . ILE B 1 88 ? 17.916 55.719 40.104 1.00 33.31 119 ILE B C 1
ATOM 1614 O O . ILE B 1 88 ? 18.036 56.629 39.275 1.00 34.17 119 ILE B O 1
ATOM 1619 N N . ASP B 1 89 ? 18.912 54.904 40.462 1.00 35.73 120 ASP B N 1
ATOM 1620 C CA . ASP B 1 89 ? 20.192 54.800 39.756 1.00 36.41 120 ASP B CA 1
ATOM 1621 C C . ASP B 1 89 ? 20.081 53.599 38.818 1.00 36.36 120 ASP B C 1
ATOM 1622 O O . ASP B 1 89 ? 20.262 52.456 39.240 1.00 38.20 120 ASP B O 1
ATOM 1627 N N . THR B 1 90 ? 19.769 53.860 37.549 1.00 38.47 121 THR B N 1
ATOM 1628 C CA . THR B 1 90 ? 19.527 52.759 36.623 1.00 44.50 121 THR B CA 1
ATOM 1629 C C . THR B 1 90 ? 20.814 52.072 36.191 1.00 48.12 121 THR B C 1
ATOM 1630 O O . THR B 1 90 ? 20.756 50.956 35.668 1.00 46.10 121 THR B O 1
ATOM 1634 N N . GLU B 1 91 ? 21.974 52.696 36.392 1.00 41.66 122 GLU B N 1
ATOM 1635 C CA . GLU B 1 91 ? 23.203 51.993 36.048 1.00 46.54 122 GLU B CA 1
ATOM 1636 C C . GLU B 1 91 ? 23.583 50.956 37.102 1.00 48.94 122 GLU B C 1
ATOM 1637 O O . GLU B 1 91 ? 24.164 49.919 36.767 1.00 49.59 122 GLU B O 1
ATOM 1643 N N . ASN B 1 92 ? 23.237 51.184 38.366 1.00 42.99 123 ASN B N 1
ATOM 1644 C CA . ASN B 1 92 ? 23.650 50.292 39.439 1.00 40.18 123 ASN B CA 1
ATOM 1645 C C . ASN B 1 92 ? 22.498 49.540 40.096 1.00 43.39 123 ASN B C 1
ATOM 1646 O O . ASN B 1 92 ? 22.738 48.794 41.053 1.00 43.51 123 ASN B O 1
ATOM 1651 N N . ASN B 1 93 ? 21.266 49.713 39.611 1.00 43.28 124 ASN B N 1
ATOM 1652 C CA . ASN B 1 93 ? 20.079 49.082 40.200 1.00 42.07 124 ASN B CA 1
ATOM 1653 C C . ASN B 1 93 ? 19.979 49.357 41.699 1.00 44.03 124 ASN B C 1
ATOM 1654 O O . ASN B 1 93 ? 19.666 48.473 42.498 1.00 41.93 124 ASN B O 1
ATOM 1659 N N . GLU B 1 94 ? 20.259 50.597 42.091 1.00 40.76 125 GLU B N 1
ATOM 1660 C CA . GLU B 1 94 ? 20.086 51.030 43.471 1.00 38.83 125 GLU B CA 1
ATOM 1661 C C . GLU B 1 94 ? 19.067 52.157 43.496 1.00 34.18 125 GLU B C 1
ATOM 1662 O O . GLU B 1 94 ? 18.915 52.899 42.523 1.00 34.37 125 GLU B O 1
ATOM 1668 N N . VAL B 1 95 ? 18.353 52.274 44.611 1.00 33.96 126 VAL B N 1
ATOM 1669 C CA . VAL B 1 95 ? 17.264 53.236 44.718 1.00 31.76 126 VAL B CA 1
ATOM 1670 C C . VAL B 1 95 ? 17.318 53.886 46.090 1.00 29.88 126 VAL B C 1
ATOM 1671 O O . VAL B 1 95 ? 17.542 53.211 47.100 1.00 36.14 126 VAL B O 1
ATOM 1675 N N A ILE B 1 96 ? 17.148 55.205 46.122 0.68 31.77 127 ILE B N 1
ATOM 1676 N N B ILE B 1 96 ? 17.087 55.192 46.141 0.32 31.84 127 ILE B N 1
ATOM 1677 C CA A ILE B 1 96 ? 16.864 55.926 47.357 0.68 31.13 127 ILE B CA 1
ATOM 1678 C CA B ILE B 1 96 ? 16.882 55.892 47.403 0.32 31.26 127 ILE B CA 1
ATOM 1679 C C A ILE B 1 96 ? 15.370 56.198 47.393 0.68 31.61 127 ILE B C 1
ATOM 1680 C C B ILE B 1 96 ? 15.426 56.327 47.463 0.32 31.71 127 ILE B C 1
ATOM 1681 O O A ILE B 1 96 ? 14.788 56.628 46.390 0.68 32.03 127 ILE B O 1
ATOM 1682 O O B ILE B 1 96 ? 14.928 56.983 46.540 0.32 31.97 127 ILE B O 1
ATOM 1691 N N . VAL B 1 97 ? 14.736 55.942 48.533 1.00 36.11 128 VAL B N 1
ATOM 1692 C CA . VAL B 1 97 ? 13.320 56.253 48.699 1.00 34.43 128 VAL B CA 1
ATOM 1693 C C . VAL B 1 97 ? 13.159 57.153 49.914 1.00 32.60 128 VAL B C 1
ATOM 1694 O O . VAL B 1 97 ? 13.845 56.980 50.925 1.00 32.77 128 VAL B O 1
ATOM 1698 N N . ASP B 1 98 ? 12.262 58.127 49.801 1.00 35.09 129 ASP B N 1
ATOM 1699 C CA . ASP B 1 98 ? 11.903 59.023 50.897 1.00 34.91 129 ASP B CA 1
ATOM 1700 C C . ASP B 1 98 ? 10.389 58.959 51.077 1.00 35.57 129 ASP B C 1
ATOM 1701 O O . ASP B 1 98 ? 9.640 59.429 50.219 1.00 38.59 129 ASP B O 1
ATOM 1706 N N . VAL B 1 99 ? 9.953 58.392 52.201 1.00 35.36 130 VAL B N 1
ATOM 1707 C CA . VAL B 1 99 ? 8.596 57.907 52.396 1.00 38.41 130 VAL B CA 1
ATOM 1708 C C . VAL B 1 99 ? 7.950 58.603 53.597 1.00 37.11 130 VAL B C 1
ATOM 1709 O O . VAL B 1 99 ? 8.594 58.896 54.606 1.00 35.34 130 VAL B O 1
ATOM 1713 N N . THR B 1 100 ? 6.644 58.848 53.491 1.00 38.42 131 THR B N 1
ATOM 1714 C CA . THR B 1 100 ? 5.839 59.078 54.679 1.00 40.63 131 THR B CA 1
ATOM 1715 C C . THR B 1 100 ? 4.777 57.994 54.734 1.00 40.54 131 THR B C 1
ATOM 1716 O O . THR B 1 100 ? 4.370 57.445 53.703 1.00 37.17 131 THR B O 1
ATOM 1720 N N . TYR B 1 101 ? 4.404 57.627 55.953 1.00 43.10 132 TYR B N 1
ATOM 1721 C CA . TYR B 1 101 ? 3.343 56.656 56.150 1.00 44.46 132 TYR B CA 1
ATOM 1722 C C . TYR B 1 101 ? 2.556 57.029 57.398 1.00 50.67 132 TYR B C 1
ATOM 1723 O O . TYR B 1 101 ? 3.103 57.591 58.352 1.00 47.79 132 TYR B O 1
ATOM 1732 N N . LYS B 1 102 ? 1.263 56.718 57.375 1.00 48.37 133 LYS B N 1
ATOM 1733 C CA . LYS B 1 102 ? 0.381 56.991 58.497 1.00 50.64 133 LYS B CA 1
AT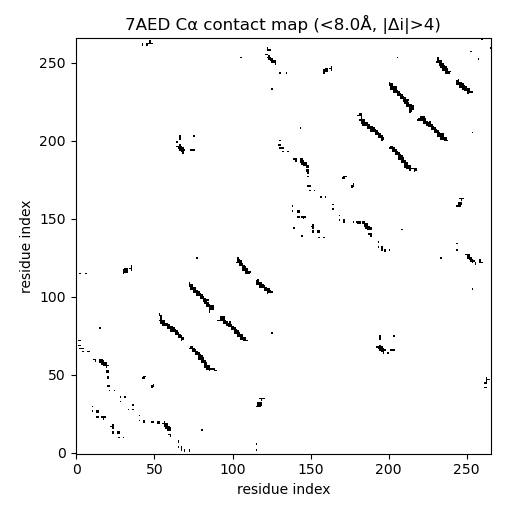OM 1734 C C . LYS B 1 102 ? -0.036 55.690 59.169 1.00 45.26 133 LYS B C 1
ATOM 1735 O O . LYS B 1 102 ? -0.185 54.655 58.517 1.00 46.63 133 LYS B O 1
ATOM 1741 N N . ASN B 1 103 ? -0.200 55.739 60.489 1.00 48.39 134 ASN B N 1
ATOM 1742 C CA . ASN B 1 103 ? -0.658 54.570 61.226 1.00 48.17 134 ASN B CA 1
ATOM 1743 C C . ASN B 1 103 ? -1.469 55.019 62.437 1.00 52.30 134 ASN B C 1
ATOM 1744 O O . ASN B 1 103 ? -1.604 56.213 62.718 1.00 48.91 134 ASN B O 1
ATOM 1749 N N . THR B 1 104 ? -2.031 54.035 63.134 1.00 52.27 135 THR B N 1
ATOM 1750 C CA . THR B 1 104 ? -2.752 54.247 64.381 1.00 54.96 135 THR B CA 1
ATOM 1751 C C . THR B 1 104 ? -1.876 53.769 65.529 1.00 50.65 135 THR B C 1
ATOM 1752 O O . THR B 1 104 ? -1.290 52.681 65.455 1.00 51.46 135 THR B O 1
ATOM 1756 N N . GLN B 1 105 ? -1.770 54.587 66.577 1.00 54.87 136 GLN B N 1
ATOM 1757 C CA . GLN B 1 105 ? -0.925 54.285 67.735 1.00 60.33 136 GLN B CA 1
ATOM 1758 C C . GLN B 1 105 ? -1.825 54.030 68.944 1.00 57.74 136 GLN B C 1
ATOM 1759 O O . GLN B 1 105 ? -2.371 54.966 69.533 1.00 59.11 136 GLN B O 1
ATOM 1765 N N . ARG B 1 106 ? -1.971 52.757 69.305 1.00 58.35 137 ARG B N 1
ATOM 1766 C CA . ARG B 1 106 ? -2.819 52.376 70.427 1.00 63.36 137 ARG B CA 1
ATOM 1767 C C . ARG B 1 106 ? -2.145 52.707 71.753 1.00 63.14 137 ARG B C 1
ATOM 1768 O O . ARG B 1 106 ? -0.918 52.684 71.873 1.00 62.95 137 ARG B O 1
ATOM 1776 N N . THR B 1 107 ? -2.971 53.013 72.757 1.00 62.35 138 THR B N 1
ATOM 1777 C CA . THR B 1 107 ? -2.495 53.126 74.130 1.00 62.97 138 THR B CA 1
ATOM 1778 C C . THR B 1 107 ? -2.561 51.798 74.872 1.00 68.54 138 THR B C 1
ATOM 1779 O O . THR B 1 107 ? -1.747 51.561 75.772 1.00 65.97 138 THR B O 1
ATOM 1783 N N . LYS B 1 108 ? -3.503 50.921 74.515 1.00 63.97 139 LYS B N 1
ATOM 1784 C CA . LYS B 1 108 ? -3.578 49.585 75.095 1.00 68.66 139 LYS B CA 1
ATOM 1785 C C . LYS B 1 108 ? -3.569 48.545 73.982 1.00 62.17 139 LYS B C 1
ATOM 1786 O O . LYS B 1 108 ? -4.254 48.700 72.966 1.00 62.23 139 LYS B O 1
ATOM 1792 N N . ARG B 1 109 ? -2.786 47.489 74.180 1.00 60.87 140 ARG B N 1
ATOM 1793 C CA . ARG B 1 109 ? -2.521 46.541 73.108 1.00 64.61 140 ARG B CA 1
ATOM 1794 C C . ARG B 1 109 ? -3.777 45.767 72.730 1.00 67.40 140 ARG B C 1
ATOM 1795 O O . ARG B 1 109 ? -4.594 45.419 73.588 1.00 65.16 140 ARG B O 1
ATOM 1803 N N . ASN B 1 110 ? -3.922 45.506 71.429 1.00 64.22 141 ASN B N 1
ATOM 1804 C CA . ASN B 1 110 ? -5.039 44.748 70.867 1.00 64.81 141 ASN B CA 1
ATOM 1805 C C . ASN B 1 110 ? -6.384 45.396 71.163 1.00 58.25 141 ASN B C 1
ATOM 1806 O O . ASN B 1 110 ? -7.417 44.722 71.145 1.00 57.89 141 ASN B O 1
ATOM 1811 N N . ASN B 1 111 ? -6.395 46.702 71.413 1.00 59.23 142 ASN B N 1
ATOM 1812 C CA . ASN B 1 111 ? -7.613 47.406 71.800 1.00 60.03 142 ASN B CA 1
ATOM 1813 C C . ASN B 1 111 ? -7.542 48.818 71.239 1.00 63.09 142 ASN B C 1
ATOM 1814 O O . ASN B 1 111 ? -6.610 49.562 71.556 1.00 68.16 142 ASN B O 1
ATOM 1819 N N . ASP B 1 112 ? -8.521 49.183 70.410 1.00 62.02 143 ASP B N 1
ATOM 1820 C CA . ASP B 1 112 ? -8.532 50.480 69.742 1.00 65.58 143 ASP B CA 1
ATOM 1821 C C . ASP B 1 112 ? -9.029 51.615 70.627 1.00 65.86 143 ASP B C 1
ATOM 1822 O O . ASP B 1 112 ? -9.101 52.755 70.155 1.00 56.78 143 ASP B O 1
ATOM 1827 N N . GLU B 1 113 ? -9.367 51.341 71.884 1.00 68.62 144 GLU B N 1
ATOM 1828 C CA . GLU B 1 113 ? -9.952 52.351 72.760 1.00 75.04 144 GLU B CA 1
ATOM 1829 C C . GLU B 1 113 ? -8.887 53.353 73.196 1.00 70.55 144 GLU B C 1
ATOM 1830 O O . GLU B 1 113 ? -7.917 52.983 73.869 1.00 69.17 144 GLU B O 1
ATOM 1836 N N . GLY B 1 114 ? -9.069 54.619 72.819 1.00 69.26 145 GLY B N 1
ATOM 1837 C CA . GLY B 1 114 ? -8.129 55.658 73.195 1.00 72.31 145 GLY B CA 1
ATOM 1838 C C . GLY B 1 114 ? -6.911 55.779 72.308 1.00 76.81 145 GLY B C 1
ATOM 1839 O O . GLY B 1 114 ? -5.925 56.409 72.708 1.00 71.36 145 GLY B O 1
ATOM 1840 N N . ALA B 1 115 ? -6.949 55.199 71.111 1.00 69.85 146 ALA B N 1
ATOM 1841 C CA . ALA B 1 115 ? -5.804 55.222 70.215 1.00 66.95 146 ALA B CA 1
ATOM 1842 C C . ALA B 1 115 ? -5.761 56.524 69.422 1.00 65.59 146 ALA B C 1
ATOM 1843 O O . ALA B 1 115 ? -6.788 57.167 69.186 1.00 61.96 146 ALA B O 1
ATOM 1845 N N . LEU B 1 116 ? -4.551 56.910 69.015 1.00 66.49 147 LEU B N 1
ATOM 1846 C CA . LEU B 1 116 ? -4.349 58.060 68.139 1.00 63.16 147 LEU B CA 1
ATOM 1847 C C . LEU B 1 116 ? -4.322 57.581 66.694 1.00 61.11 147 LEU B C 1
ATOM 1848 O O . LEU B 1 116 ? -3.573 56.661 66.356 1.00 57.20 147 LEU B O 1
ATOM 1853 N N . LYS B 1 117 ? -5.130 58.205 65.845 1.00 58.16 148 LYS B N 1
ATOM 1854 C CA . LYS B 1 117 ? -5.282 57.768 64.467 1.00 59.88 148 LYS B CA 1
ATOM 1855 C C . LYS B 1 117 ? -4.589 58.733 63.510 1.00 60.04 148 LYS B C 1
ATOM 1856 O O . LYS B 1 117 ? -4.301 59.885 63.851 1.00 57.39 148 LYS B O 1
ATOM 1862 N N . ASN B 1 118 ? -4.315 58.229 62.303 1.00 58.25 149 ASN B N 1
ATOM 1863 C CA . ASN B 1 118 ? -3.684 58.996 61.223 1.00 65.70 149 ASN B CA 1
ATOM 1864 C C . ASN B 1 118 ? -2.439 59.747 61.700 1.00 58.75 149 ASN B C 1
ATOM 1865 O O . ASN B 1 118 ? -2.273 60.943 61.458 1.00 62.26 149 ASN B O 1
ATOM 1870 N N . GLN B 1 119 ? -1.555 59.029 62.388 1.00 57.00 150 GLN B N 1
ATOM 1871 C CA . GLN B 1 119 ? -0.296 59.591 62.865 1.00 55.30 150 GLN B CA 1
ATOM 1872 C C . GLN B 1 119 ? 0.752 59.498 61.762 1.00 54.82 150 GLN B C 1
ATOM 1873 O O . GLN B 1 119 ? 0.919 58.440 61.152 1.00 53.36 150 GLN B O 1
ATOM 1879 N N . SER B 1 120 ? 1.473 60.589 61.527 1.00 56.52 151 SER B N 1
ATOM 1880 C CA . SER B 1 120 ? 2.422 60.639 60.422 1.00 56.68 151 SER B CA 1
ATOM 1881 C C . SER B 1 120 ? 3.818 60.195 60.859 1.00 54.54 151 SER B C 1
ATOM 1882 O O . SER B 1 120 ? 4.234 60.402 62.001 1.00 50.37 151 SER B O 1
ATOM 1885 N N . ASN B 1 121 ? 4.536 59.562 59.927 1.00 53.07 152 ASN B N 1
ATOM 1886 C CA . ASN B 1 121 ? 5.895 59.086 60.150 1.00 48.52 152 ASN B CA 1
ATOM 1887 C C . ASN B 1 121 ? 6.692 59.273 58.868 1.00 46.15 152 ASN B C 1
ATOM 1888 O O . ASN B 1 121 ? 6.129 59.369 57.776 1.00 49.04 152 ASN B O 1
ATOM 1893 N N . GLN B 1 122 ? 8.013 59.326 59.006 1.00 45.62 153 GLN B N 1
ATOM 1894 C CA . GLN B 1 122 ? 8.893 59.525 57.863 1.00 41.57 153 GLN B CA 1
ATOM 1895 C C . GLN B 1 122 ? 10.060 58.552 57.940 1.00 42.59 153 GLN B C 1
ATOM 1896 O O . GLN B 1 122 ? 10.539 58.219 59.025 1.00 44.96 153 GLN B O 1
ATOM 1902 N N . GLU B 1 123 ? 10.510 58.089 56.771 1.00 41.40 154 GLU B N 1
ATOM 1903 C CA . GLU B 1 123 ? 11.662 57.201 56.692 1.00 38.90 154 GLU B CA 1
ATOM 1904 C C . GLU B 1 123 ? 12.304 57.333 55.317 1.00 35.16 154 GLU B C 1
ATOM 1905 O O . GLU B 1 123 ? 11.603 57.422 54.308 1.00 35.97 154 GLU B O 1
ATOM 1911 N N . ALA B 1 124 ? 13.639 57.311 55.279 1.00 36.43 155 ALA B N 1
ATOM 1912 C CA . ALA B 1 124 ? 14.368 57.254 54.018 1.00 32.23 155 ALA B CA 1
ATOM 1913 C C . ALA B 1 124 ? 15.285 56.038 54.010 1.00 33.62 155 ALA B C 1
ATOM 1914 O O . ALA B 1 124 ? 15.961 55.759 55.002 1.00 34.80 155 ALA B O 1
ATOM 1916 N N . LEU B 1 125 ? 15.330 55.329 52.880 1.00 32.84 156 LEU B N 1
ATOM 1917 C CA . LEU B 1 125 ? 16.094 54.098 52.764 1.00 30.84 156 LEU B CA 1
ATOM 1918 C C . LEU B 1 125 ? 16.904 54.082 51.478 1.00 34.53 156 LEU B C 1
ATOM 1919 O O . LEU B 1 125 ? 16.525 54.702 50.484 1.00 34.53 156 LEU B O 1
ATOM 1924 N N . LYS B 1 126 ? 18.011 53.338 51.509 1.00 32.12 157 LYS B N 1
ATOM 1925 C CA . LYS B 1 126 ? 18.708 52.915 50.298 1.00 32.89 157 LYS B CA 1
ATOM 1926 C C . LYS B 1 126 ? 18.400 51.450 50.033 1.00 33.44 157 LYS B C 1
ATOM 1927 O O . LYS B 1 126 ? 18.672 50.593 50.883 1.00 36.52 157 LYS B O 1
ATOM 1933 N N . LEU B 1 127 ? 17.876 51.163 48.849 1.00 34.92 158 LEU B N 1
ATOM 1934 C CA . LEU B 1 127 ? 17.508 49.808 48.448 1.00 37.99 158 LEU B CA 1
ATOM 1935 C C . LEU B 1 127 ? 18.421 49.346 47.325 1.00 35.29 158 LEU B C 1
ATOM 1936 O O . LEU B 1 127 ? 18.549 50.025 46.302 1.00 37.12 158 LEU B O 1
ATOM 1941 N N . THR B 1 128 ? 19.001 48.166 47.487 1.00 37.65 159 THR B N 1
ATOM 1942 C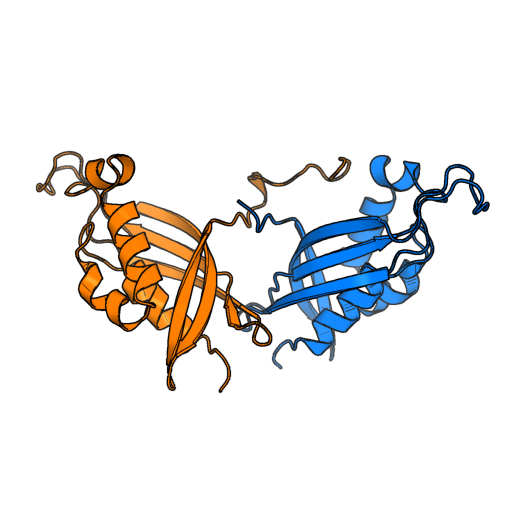 CA . THR B 1 128 ? 19.827 47.562 46.456 1.00 38.76 159 THR B CA 1
ATOM 1943 C C . THR B 1 128 ? 19.061 46.411 45.825 1.00 38.62 159 THR B C 1
ATOM 1944 O O . THR B 1 128 ? 18.654 45.476 46.524 1.00 43.03 159 THR B O 1
ATOM 1948 N N . PHE B 1 129 ? 18.847 46.490 44.518 1.00 38.95 160 PHE B N 1
ATOM 1949 C CA . PHE B 1 129 ? 18.120 45.462 43.789 1.00 40.08 160 PHE B CA 1
ATOM 1950 C C . PHE B 1 129 ? 19.088 44.565 43.025 1.00 46.42 160 PHE B C 1
ATOM 1951 O O . PHE B 1 129 ? 20.163 44.997 42.599 1.00 45.71 160 PHE B O 1
ATOM 1959 N N . VAL B 1 130 ? 18.685 43.307 42.844 1.00 45.61 161 VAL B N 1
ATOM 1960 C CA . VAL B 1 130 ? 19.393 42.374 41.975 1.00 48.73 161 VAL B CA 1
ATOM 1961 C C . VAL B 1 130 ? 18.394 41.788 40.991 1.00 51.36 161 VAL B C 1
ATOM 1962 O O . VAL B 1 130 ? 17.210 41.623 41.302 1.00 48.59 161 VAL B O 1
ATOM 1966 N N . LYS B 1 131 ? 18.875 41.482 39.790 1.00 54.86 162 LYS B N 1
ATOM 1967 C CA . LYS B 1 131 ? 18.051 40.836 38.776 1.00 59.94 162 LYS B CA 1
ATOM 1968 C C . LYS B 1 131 ? 18.252 39.329 38.912 1.00 61.90 162 LYS B C 1
ATOM 1969 O O . LYS B 1 131 ? 19.338 38.809 38.639 1.00 61.82 162 LYS B O 1
ATOM 1975 N N . GLN B 1 132 ? 17.214 38.640 39.375 1.00 64.09 163 GLN B N 1
ATOM 1976 C CA . GLN B 1 132 ? 17.234 37.205 39.648 1.00 65.18 163 GLN B CA 1
ATOM 1977 C C . GLN B 1 132 ? 16.124 36.602 38.791 1.00 71.02 163 GLN B C 1
ATOM 1978 O O . GLN B 1 132 ? 14.942 36.683 39.139 1.00 69.84 163 GLN B O 1
ATOM 1984 N N . GLY B 1 133 ? 16.502 36.020 37.662 1.00 73.77 164 GLY B N 1
ATOM 1985 C CA . GLY B 1 133 ? 15.515 35.662 36.658 1.00 71.56 164 GLY B CA 1
ATOM 1986 C C . GLY B 1 133 ? 15.193 36.877 35.823 1.00 73.18 164 GLY B C 1
ATOM 1987 O O . GLY B 1 133 ? 16.095 37.606 35.394 1.00 71.07 164 GLY B O 1
ATOM 1988 N N . ALA B 1 134 ? 13.903 37.115 35.591 1.00 70.93 165 ALA B N 1
ATOM 1989 C CA . ALA B 1 134 ? 13.450 38.310 34.893 1.00 74.14 165 ALA B CA 1
ATOM 1990 C C . ALA B 1 134 ? 12.892 39.363 35.842 1.00 67.73 165 ALA B C 1
ATOM 1991 O O . ALA B 1 134 ? 12.345 40.370 35.379 1.00 69.21 165 ALA B O 1
ATOM 1993 N N . ASN B 1 135 ? 13.027 39.161 37.151 1.00 64.64 166 ASN B N 1
ATOM 1994 C CA . ASN B 1 135 ? 12.483 40.064 38.153 1.00 60.76 166 ASN B CA 1
ATOM 1995 C C . ASN B 1 135 ? 13.591 40.741 38.948 1.00 60.08 166 ASN B C 1
ATOM 1996 O O . ASN B 1 135 ? 14.611 40.129 39.281 1.00 52.04 166 ASN B O 1
ATOM 2001 N N . PHE B 1 136 ? 13.360 42.010 39.276 1.00 49.01 167 PHE B N 1
ATOM 2002 C CA . PHE B 1 136 ? 14.202 42.732 40.216 1.00 44.48 167 PHE B CA 1
ATOM 2003 C C . PHE B 1 136 ? 13.735 42.448 41.638 1.00 43.34 167 PHE B C 1
ATOM 2004 O O . PHE B 1 136 ? 12.546 42.590 41.943 1.00 43.09 167 PHE B O 1
ATOM 2012 N N . LEU B 1 137 ? 14.667 42.041 42.500 1.00 41.64 168 LEU B N 1
ATOM 2013 C CA . LEU B 1 137 ? 14.392 41.753 43.901 1.00 40.46 168 LEU B CA 1
ATOM 2014 C C . LEU B 1 137 ? 15.257 42.628 44.798 1.00 38.00 168 LEU B C 1
ATOM 2015 O O . LEU B 1 137 ? 16.421 42.896 44.480 1.00 39.10 168 LEU B O 1
ATOM 2020 N N . VAL B 1 138 ? 14.694 43.061 45.927 1.00 35.15 169 VAL B N 1
ATOM 2021 C CA . VAL B 1 138 ? 15.479 43.792 46.921 1.00 36.90 169 VAL B CA 1
ATOM 2022 C C . VAL B 1 138 ? 16.425 42.819 47.607 1.00 41.43 169 VAL B C 1
ATOM 2023 O O . VAL B 1 138 ? 15.995 41.791 48.142 1.00 39.79 169 VAL B O 1
ATOM 2027 N N . ASP B 1 139 ? 17.720 43.144 47.598 1.00 38.57 170 ASP B N 1
ATOM 2028 C CA . ASP B 1 139 ? 18.726 42.318 48.247 1.00 41.84 170 ASP B CA 1
ATOM 2029 C C . ASP B 1 139 ? 19.344 42.971 49.472 1.00 42.58 170 ASP B C 1
ATOM 2030 O O . ASP B 1 139 ? 19.748 42.257 50.395 1.00 43.54 170 ASP B O 1
ATOM 2035 N N . LYS B 1 140 ? 19.426 44.306 49.508 1.00 37.35 171 LYS B N 1
ATOM 2036 C CA . LYS B 1 140 ? 19.944 45.022 50.664 1.00 37.78 171 LYS B CA 1
ATOM 2037 C C . LYS B 1 140 ? 19.093 46.253 50.929 1.00 38.91 171 LYS B C 1
ATOM 2038 O O . LYS B 1 140 ? 18.501 46.833 50.013 1.00 38.16 171 LYS B O 1
ATOM 2044 N N . MET B 1 141 ? 19.039 46.638 52.198 1.00 35.79 172 MET B N 1
ATOM 2045 C CA . MET B 1 141 ? 18.257 47.778 52.655 1.00 36.52 172 MET B CA 1
ATOM 2046 C C . MET B 1 141 ? 19.017 48.456 53.785 1.00 39.17 172 MET B C 1
ATOM 2047 O O . MET B 1 141 ? 19.471 47.784 54.716 1.00 42.51 172 MET B O 1
ATOM 2052 N N . ALA B 1 142 ? 19.151 49.776 53.712 1.00 37.70 173 ALA B N 1
ATOM 2053 C CA . ALA B 1 142 ? 19.888 50.497 54.743 1.00 39.87 173 ALA B CA 1
ATOM 2054 C C . ALA B 1 142 ? 19.263 51.867 54.952 1.00 38.98 173 ALA B C 1
ATOM 2055 O O . ALA B 1 142 ? 18.797 52.484 53.989 1.00 37.99 173 ALA B O 1
ATOM 2057 N N . PRO B 1 143 ? 19.259 52.379 56.178 1.00 41.12 174 PRO B N 1
ATOM 2058 C CA . PRO B 1 143 ? 18.730 53.730 56.398 1.00 39.16 174 PRO B CA 1
ATOM 2059 C C . PRO B 1 143 ? 19.682 54.792 55.862 1.00 36.72 174 PRO B C 1
ATOM 2060 O O . PRO B 1 143 ? 20.907 54.624 55.864 1.00 38.55 174 PRO B O 1
ATOM 2064 N N . VAL B 1 144 ? 19.098 55.890 55.382 1.00 37.40 175 VAL B N 1
ATOM 2065 C CA . VAL B 1 144 ? 19.843 57.075 54.974 1.00 39.64 175 VAL B CA 1
ATOM 2066 C C . VAL B 1 144 ? 19.152 58.291 55.578 1.00 41.33 175 VAL B C 1
ATOM 2067 O O . VAL B 1 144 ? 18.021 58.216 56.059 1.00 37.31 175 VAL B O 1
ATOM 2071 N N . THR B 1 145 ? 19.844 59.425 55.554 1.00 36.09 176 THR B N 1
ATOM 2072 C CA . THR B 1 145 ? 19.270 60.668 56.061 1.00 38.25 176 THR B CA 1
ATOM 2073 C C . THR B 1 145 ? 19.383 61.744 54.986 1.00 39.57 176 THR B C 1
ATOM 2074 O O . THR B 1 145 ? 20.483 62.063 54.520 1.00 40.58 176 THR B O 1
ATOM 2078 N N . LEU B 1 146 ? 18.235 62.274 54.574 1.00 37.99 177 LEU B N 1
ATOM 2079 C CA . LEU B 1 146 ? 18.162 63.236 53.484 1.00 38.21 177 LEU B CA 1
ATOM 2080 C C . LEU B 1 146 ? 17.807 64.655 53.932 1.00 44.24 177 LEU B C 1
ATOM 2081 O O . LEU B 1 146 ? 17.717 65.552 53.081 1.00 44.73 177 LEU B O 1
ATOM 2086 N N . THR B 1 147 ? 17.612 64.892 55.227 1.00 47.79 178 THR B N 1
ATOM 2087 C CA . THR B 1 147 ? 16.964 66.112 55.702 1.00 58.19 178 THR B CA 1
ATOM 2088 C C . THR B 1 147 ? 17.954 67.207 56.094 1.00 68.78 178 THR B C 1
ATOM 2089 O O . THR B 1 147 ? 19.095 66.954 56.484 1.00 71.81 178 THR B O 1
ATOM 2093 N N . ASN B 1 148 ? 17.450 68.443 56.012 1.00 76.19 179 ASN B N 1
ATOM 2094 C CA . ASN B 1 148 ? 18.164 69.642 56.447 1.00 84.43 179 ASN B CA 1
ATOM 2095 C C . ASN B 1 148 ? 18.706 69.522 57.870 1.00 87.66 179 ASN B C 1
ATOM 2096 O O . ASN B 1 148 ? 19.852 69.906 58.137 1.00 85.40 179 ASN B O 1
ATOM 2101 N N . GLU B 1 149 ? 17.885 69.014 58.793 1.00 92.30 180 GLU B N 1
ATOM 2102 C CA . GLU B 1 149 ? 18.160 69.123 60.224 1.00 94.49 180 GLU B CA 1
ATOM 2103 C C . GLU B 1 149 ? 19.512 68.516 60.586 1.00 95.29 180 GLU B C 1
ATOM 2104 O O . GLU B 1 149 ? 20.339 69.151 61.253 1.00 95.68 180 GLU B O 1
ATOM 2110 N N . LEU B 1 150 ? 19.743 67.278 60.155 1.00 90.98 181 LEU B N 1
ATOM 2111 C CA . LEU B 1 150 ? 20.860 66.445 60.583 1.00 90.74 181 LEU B CA 1
ATOM 2112 C C . LEU B 1 150 ? 22.189 66.833 59.948 1.00 91.25 181 LEU B C 1
ATOM 2113 O O . LEU B 1 150 ? 23.236 66.363 60.412 1.00 93.04 181 LEU B O 1
ATOM 2118 N N . GLN B 1 151 ? 22.182 67.709 58.946 1.00 91.13 182 GLN B N 1
ATOM 2119 C CA . GLN B 1 151 ? 23.368 67.946 58.141 1.00 86.74 182 GLN B CA 1
ATOM 2120 C C . GLN B 1 151 ? 24.332 68.880 58.864 1.00 87.51 182 GLN B C 1
ATOM 2121 O O . GLN B 1 151 ? 24.134 69.258 60.022 1.00 89.79 182 GLN B O 1
ATOM 2127 N N . GLU B 1 152 ? 25.383 69.262 58.147 1.00 88.24 183 GLU B N 1
ATOM 2128 C CA . GLU B 1 152 ? 26.458 70.082 58.674 1.00 87.34 183 GLU B CA 1
ATOM 2129 C C . GLU B 1 152 ? 26.118 71.569 58.571 1.00 85.69 183 GLU B C 1
ATOM 2130 O O . GLU B 1 152 ? 25.208 71.982 57.845 1.00 85.19 183 GLU B O 1
ATOM 2136 N N . GLU B 1 153 ? 26.863 72.378 59.337 1.00 83.49 184 GLU B N 1
ATOM 2137 C CA . GLU B 1 153 ? 26.928 73.812 59.088 1.00 76.57 184 GLU B CA 1
ATOM 2138 C C . GLU B 1 153 ? 27.878 74.070 57.920 1.00 66.57 184 GLU B C 1
ATOM 2139 O O . GLU B 1 153 ? 28.869 73.354 57.762 1.00 64.85 184 GLU B O 1
ATOM 2145 N N . PRO B 1 154 ? 27.6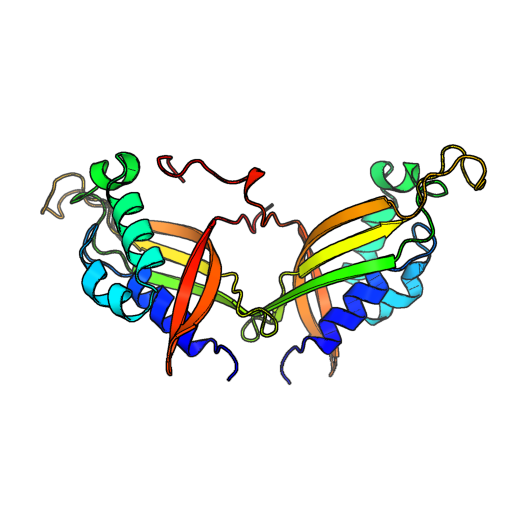04 75.073 57.083 1.00 62.46 185 PRO B N 1
ATOM 2146 C CA . PRO B 1 154 ? 28.360 75.178 55.819 1.00 60.37 185 PRO B CA 1
ATOM 2147 C C . PRO B 1 154 ? 29.845 75.472 56.016 1.00 55.47 185 PRO B C 1
ATOM 2148 O O . PRO B 1 154 ? 30.701 74.870 55.350 1.00 51.85 185 PRO B O 1
ATOM 2152 N N . ASN B 1 155 ? 30.174 76.379 56.928 1.00 45.64 186 ASN B N 1
ATOM 2153 C CA . ASN B 1 155 ? 31.562 76.685 57.263 1.00 38.07 186 ASN B CA 1
ATOM 2154 C C . ASN B 1 155 ? 32.110 75.657 58.262 1.00 35.32 186 ASN B C 1
ATOM 2155 O O . ASN B 1 155 ? 32.459 75.985 59.389 1.00 37.70 186 ASN B O 1
ATOM 2160 N N . SER B 1 156 ? 32.155 74.388 57.842 1.00 35.17 187 SER B N 1
ATOM 2161 C CA . SER B 1 156 ? 32.636 73.292 58.688 1.00 36.52 187 SER B CA 1
ATOM 2162 C C . SER B 1 156 ? 33.460 72.306 57.875 1.00 36.07 187 SER B C 1
ATOM 2163 O O . SER B 1 156 ? 33.271 72.149 56.667 1.00 38.64 187 SER B O 1
ATOM 2166 N N . TYR B 1 157 ? 34.358 71.604 58.560 1.00 35.91 188 TYR B N 1
ATOM 2167 C CA . TYR B 1 157 ? 35.060 70.499 57.928 1.00 36.67 188 TYR B CA 1
ATOM 2168 C C . TYR B 1 157 ? 34.093 69.344 57.699 1.00 47.22 188 TYR B C 1
ATOM 2169 O O . TYR B 1 157 ? 33.255 69.046 58.555 1.00 46.78 188 TYR B O 1
ATOM 2178 N N . ASN B 1 158 ? 34.215 68.692 56.542 1.00 54.26 189 ASN B N 1
ATOM 2179 C CA . ASN B 1 158 ? 33.318 67.581 56.181 1.00 70.02 189 ASN B CA 1
ATOM 2180 C C . ASN B 1 158 ? 33.327 66.448 57.199 1.00 67.62 189 ASN B C 1
ATOM 2181 O O . ASN B 1 158 ? 32.836 65.353 56.913 1.00 81.39 189 ASN B O 1
#

Solvent-accessible surface area: 14905 Å² total; per-residue (Å²): 183,102,2,68,76,56,38,0,84,124,2,0,76,7,46,6,36,42,137,36,26,18,64,1,70,105,84,0,88,91,50,7,9,89,68,2,44,86,93,9,18,89,54,14,122,34,91,25,47,73,64,91,88,8,75,47,6,76,18,80,23,65,73,76,75,12,0,20,2,64,139,71,41,28,0,0,0,22,0,34,22,80,7,10,71,44,87,97,123,136,55,73,127,53,22,101,120,106,55,82,45,92,45,6,8,38,0,31,5,49,100,96,70,92,90,29,15,0,34,128,31,41,61,10,56,6,93,159,200,98,3,62,63,76,44,0,85,132,2,0,78,7,49,5,44,40,136,36,35,17,66,1,51,118,103,1,80,88,29,8,11,89,70,2,45,88,89,11,27,96,62,15,107,79,110,109,49,46,60,134,83,1,60,37,6,84,18,67,20,63,77,76,63,12,0,20,3,61,155,63,41,29,0,0,0,19,0,35,35,67,6,8,51,47,90,121,100,114,45,84,127,57,22,88,142,109,56,84,44,92,59,7,9,46,0,29,6,52,86,105,71,91,97,26,16,0,39,132,30,31,74,15,42,6,48,133,145,133,32,88,127,90,74,36,158,145

Nearest PDB structures (foldseek):
  7aed-assembly1_A  TM=1.008E+00  e=1.599E-25  Enterococcus faecalis
  7aed-assembly1_B  TM=9.970E-01  e=5.714E-24  Enterococcus faecalis
  5had-assembly1_A  TM=6.179E-01  e=5.927E-03  Arabidopsis thaliana
  5i7j-assembly2_B  TM=4.886E-01  e=2.118E-01  Homo sapiens
  5i7j-assembly1_A  TM=3.509E-01  e=2.993E-01  Homo sapiens

Sequence (266 aa):
EELTTSTVKKFLIAYYTKKDLGENRNRYEPLVTSAMYNELVNVEKQPVNQAYKGYVVNQVLDTYKIYIDTENNNEVIIVDVTYKNTQRTKRNNDEGALKNQSNQEALKLTFVKQGANFLVDKMAPVTLTNEELTTSTVKKFLIAYYTKKDLGENRNRYEPLVTSAMYNELVNVEKQPVNQAYKGYVVNQVLDTYKIYIDTENNEVIIVDVTYKNTQRTKRNNDEGALKNQSNQEALKLTFVKQGANFLVDKMAPVTLTNELQEEPNSYN